Protein AF-A0A9N9V4P9-F1 (afdb_monomer_lite)

Radius of gyration: 35.58 Å; chains: 1; bounding box: 54×53×117 Å

InterPro domains:
  IPR046580 Protein of unknown function DUF6640 [PF20345] (60-201)

Secondary structure (DSSP, 8-state):
---------------------SS--S---------------HHHHHHHHHS----HHHHHHHHHHHHHHHHHHHHHSSTTTTT-TTS-HHHHHHHHHHHHHHHHHHHHHHHHHHH--SS-TT-SS--HHHHHHHHHHHHHHHHHHHHHHHHHHHHTTSTT--SS-GGGTTTTT--HHHHHHHHHHHHHHHHHHHHHHHHHHHHHHHHTT-

Foldseek 3Di:
DDDDDDDDDDDDDDDDDDDDDDDPPDDDDDPPPPPPPPPCALLNVLVVLLQDLDDPLLVLLLVLLVCLQVVLCVVAVDCQHCVPPPDDPVSNVVSVVLNVLSNVLSVQLNCLSRVQRLDDPPDDDRDPVSLVSNLVSLVSSLVSSLVSLVCVLCQCVDPPSFPDDVVRVTPNVPHPVNVVSVVSNCSSVVSSVVVVVSSVVSVVSVVVSD

Sequence (210 aa):
MLKFHGRKSYNIVARSFNNQHSIQSFVLHLKPAFAPRHLCTPDTLFRNMSAQTVTAGRILISLAALTEIIGPYAADWNESHVFNPRWPPHAHFHNGQTLSMGLFTGLLTLFYLWKSSPQPPGKLGISKLDVDNYLKDIHFASVMCSIYYTTGMTGEMYPNAWAIDPEFGGKEAGRPQVYCFYALFAIIWGAYRLEQKRVFGLLELKGKAI

pLDDT: mean 78.71, std 21.08, range [33.81, 98.5]

Structure (mmCIF, N/CA/C/O backbone):
data_AF-A0A9N9V4P9-F1
#
_entry.id   AF-A0A9N9V4P9-F1
#
loop_
_atom_site.group_PDB
_atom_site.id
_atom_site.type_symbol
_atom_site.label_atom_id
_atom_site.label_alt_id
_atom_site.label_comp_id
_atom_site.label_asym_id
_atom_site.label_entity_id
_atom_site.label_seq_id
_atom_site.pdbx_PDB_ins_code
_atom_site.Cartn_x
_atom_site.Cartn_y
_atom_site.Cartn_z
_atom_site.occupancy
_atom_site.B_iso_or_equiv
_atom_site.auth_seq_id
_atom_site.auth_comp_id
_atom_site.auth_asym_id
_atom_site.auth_atom_id
_atom_site.pdbx_PDB_model_num
ATOM 1 N N . MET A 1 1 ? 27.279 -23.295 90.075 1.00 39.53 1 MET A N 1
ATOM 2 C CA . MET A 1 1 ? 27.828 -24.635 90.385 1.00 39.53 1 MET A CA 1
ATOM 3 C C . MET A 1 1 ? 26.729 -25.655 90.099 1.00 39.53 1 MET A C 1
ATOM 5 O O . MET A 1 1 ? 25.677 -25.569 90.718 1.00 39.53 1 MET A O 1
ATOM 9 N N . LEU A 1 2 ? 26.910 -26.507 89.086 1.00 39.56 2 LEU A N 1
ATOM 10 C CA . LEU A 1 2 ? 25.920 -27.498 88.635 1.00 39.56 2 LEU A CA 1
ATOM 11 C C . LEU A 1 2 ? 25.593 -28.517 89.737 1.00 39.56 2 LEU A C 1
ATOM 13 O O . LEU A 1 2 ? 26.507 -29.088 90.327 1.00 39.56 2 LEU A O 1
ATOM 17 N N . LYS A 1 3 ? 24.305 -28.823 89.934 1.00 35.69 3 LYS A N 1
ATOM 18 C CA . LYS A 1 3 ? 23.854 -30.080 90.547 1.00 35.69 3 LYS A CA 1
ATOM 19 C C . LYS A 1 3 ? 22.632 -30.615 89.801 1.00 35.69 3 LYS A C 1
ATOM 21 O O . LYS A 1 3 ? 21.556 -30.035 89.857 1.00 35.69 3 LYS A O 1
ATOM 26 N N . PHE A 1 4 ? 22.831 -31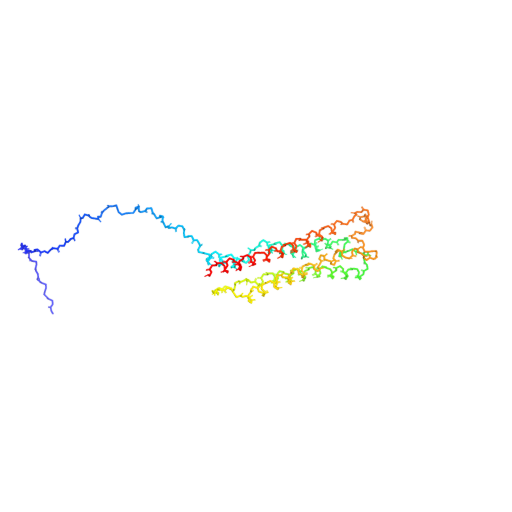.743 89.122 1.00 42.09 4 PHE A N 1
ATOM 27 C CA . PHE A 1 4 ? 21.783 -32.647 88.652 1.00 42.09 4 PHE A CA 1
ATOM 28 C C . PHE A 1 4 ? 21.309 -33.521 89.816 1.00 42.09 4 PHE A C 1
ATOM 30 O O . PHE A 1 4 ? 22.139 -34.148 90.463 1.00 42.09 4 PHE A O 1
ATOM 37 N N . HIS A 1 5 ? 19.999 -33.588 90.037 1.00 39.22 5 HIS A N 1
ATOM 38 C CA . HIS A 1 5 ? 19.219 -34.641 90.710 1.00 39.22 5 HIS A CA 1
ATOM 39 C C . HIS A 1 5 ? 17.846 -34.572 90.012 1.00 39.22 5 HIS A C 1
ATOM 41 O O . HIS A 1 5 ? 17.403 -33.480 89.684 1.00 39.22 5 HIS A O 1
ATOM 47 N N . GLY A 1 6 ? 17.083 -35.604 89.689 1.00 37.78 6 GLY A N 1
ATOM 48 C CA . GLY A 1 6 ? 17.049 -37.022 89.999 1.00 37.78 6 GLY A CA 1
ATOM 49 C C . GLY A 1 6 ? 15.615 -37.434 89.631 1.00 37.78 6 GLY A C 1
ATOM 50 O O . GLY A 1 6 ? 14.671 -36.703 89.926 1.00 37.78 6 GLY A O 1
ATOM 51 N N . ARG A 1 7 ? 15.436 -38.543 88.907 1.00 40.66 7 ARG A N 1
ATOM 52 C CA . ARG A 1 7 ? 14.102 -39.051 88.543 1.00 40.66 7 ARG A CA 1
ATOM 53 C C . ARG A 1 7 ? 13.337 -39.469 89.801 1.00 40.66 7 ARG A C 1
ATOM 55 O O . ARG A 1 7 ? 13.931 -40.131 90.649 1.00 40.66 7 ARG A O 1
ATOM 62 N N . LYS A 1 8 ? 12.020 -39.239 89.831 1.00 38.19 8 LYS A N 1
ATOM 63 C CA . LYS A 1 8 ? 11.023 -40.241 90.251 1.00 38.19 8 LYS A CA 1
ATOM 64 C C . LYS A 1 8 ? 9.601 -39.805 89.887 1.00 38.19 8 LYS A C 1
ATOM 66 O O . LYS A 1 8 ? 9.256 -38.632 89.933 1.00 38.19 8 LYS A O 1
ATOM 71 N N . SER A 1 9 ? 8.845 -40.806 89.460 1.00 37.28 9 SER A N 1
ATOM 72 C CA . SER A 1 9 ? 7.506 -40.776 88.884 1.00 37.28 9 SER A CA 1
ATOM 73 C C . SER A 1 9 ? 6.429 -40.332 89.876 1.00 37.28 9 SER A C 1
ATOM 75 O O . SER A 1 9 ? 6.477 -40.709 91.045 1.00 37.28 9 SER A O 1
ATOM 77 N N . TYR A 1 10 ? 5.414 -39.626 89.373 1.00 34.75 10 TYR A N 1
ATOM 78 C CA . TYR A 1 10 ? 4.178 -39.312 90.090 1.00 34.75 10 TYR A CA 1
ATOM 79 C C . TYR A 1 10 ? 2.984 -39.946 89.368 1.00 34.75 10 TYR A C 1
ATOM 81 O O . TYR A 1 10 ? 2.768 -39.692 88.185 1.00 34.75 10 TYR A O 1
ATOM 89 N N . ASN A 1 11 ? 2.203 -40.748 90.096 1.00 39.97 11 ASN A N 1
ATOM 90 C CA . ASN A 1 11 ? 0.794 -40.995 89.791 1.00 39.97 11 ASN A CA 1
ATOM 91 C C . ASN A 1 11 ? -0.005 -39.807 90.326 1.00 39.97 11 ASN A C 1
ATOM 93 O O . ASN A 1 11 ? 0.058 -39.554 91.527 1.00 39.97 11 ASN A O 1
ATOM 97 N N . ILE A 1 12 ? -0.783 -39.128 89.480 1.00 37.62 12 ILE A N 1
ATOM 98 C CA . ILE A 1 12 ? -1.883 -38.262 89.923 1.00 37.62 12 ILE A CA 1
ATOM 99 C C . ILE A 1 12 ? -3.063 -38.445 88.968 1.00 37.62 12 ILE A C 1
ATOM 101 O O . ILE A 1 12 ? -2.959 -38.242 87.760 1.00 37.62 12 ILE A O 1
ATOM 105 N N . VAL A 1 13 ? -4.189 -38.839 89.556 1.00 39.28 13 VAL A N 1
ATOM 106 C CA . VAL A 1 13 ? -5.523 -38.859 88.963 1.00 39.28 13 VAL A CA 1
ATOM 107 C C . VAL A 1 13 ? -6.124 -37.450 88.994 1.00 39.28 13 VAL A C 1
ATOM 109 O O . VAL A 1 13 ? -5.976 -36.726 89.973 1.00 39.28 13 VAL A O 1
ATOM 112 N N . ALA A 1 14 ? -6.887 -37.162 87.936 1.00 38.66 14 ALA A N 1
ATOM 113 C CA . ALA A 1 14 ? -7.916 -36.133 87.777 1.00 38.66 14 ALA A CA 1
ATOM 114 C C . ALA A 1 14 ? -7.481 -34.662 87.661 1.00 38.66 14 ALA A C 1
ATOM 116 O O . ALA A 1 14 ? -7.145 -34.002 88.639 1.00 38.66 14 ALA A O 1
ATOM 117 N N . ARG A 1 15 ? -7.771 -34.079 86.489 1.00 33.81 15 ARG A N 1
ATOM 118 C CA . ARG A 1 15 ? -8.834 -33.066 86.392 1.00 33.81 15 ARG A CA 1
ATOM 119 C C . ARG A 1 15 ? -9.273 -32.812 84.951 1.00 33.81 15 ARG A C 1
ATOM 121 O O . ARG A 1 15 ? -8.467 -32.684 84.040 1.00 33.81 15 ARG A O 1
ATOM 128 N N . SER A 1 16 ? -10.593 -32.729 84.827 1.00 41.38 16 SER A N 1
ATOM 129 C CA . SER A 1 16 ? -11.390 -32.186 83.731 1.00 41.38 16 SER A CA 1
ATOM 130 C C . SER A 1 16 ? -10.756 -30.973 83.051 1.00 41.38 16 SER A C 1
ATOM 132 O O . SER A 1 16 ? -10.542 -29.966 83.720 1.00 41.38 16 SER A O 1
ATOM 134 N N . PHE A 1 17 ? -10.636 -31.025 81.723 1.00 36.44 17 PHE A N 1
ATOM 135 C CA . PHE A 1 17 ? -10.909 -29.877 80.865 1.00 36.44 17 PHE A CA 1
ATOM 136 C C . PHE A 1 17 ? -11.621 -30.332 79.591 1.00 36.44 17 PHE A C 1
ATOM 138 O O . PHE A 1 17 ? -11.122 -31.127 78.801 1.00 36.44 17 PHE A O 1
ATOM 145 N N . ASN A 1 18 ? -12.829 -29.798 79.467 1.00 40.75 18 ASN A N 1
ATOM 146 C CA . ASN A 1 18 ? -13.636 -29.649 78.276 1.00 40.75 18 ASN A CA 1
ATOM 147 C C . ASN A 1 18 ? -12.763 -29.278 77.065 1.00 40.75 18 ASN A C 1
ATOM 149 O O . ASN A 1 18 ? -12.172 -28.200 77.053 1.00 40.75 18 ASN A O 1
ATOM 153 N N . ASN A 1 19 ? -12.698 -30.140 76.052 1.00 36.59 19 ASN A N 1
ATOM 154 C CA . ASN A 1 19 ? -12.412 -29.666 74.711 1.00 36.59 19 ASN A CA 1
ATOM 155 C C . ASN A 1 19 ? -13.126 -30.532 73.678 1.00 36.59 19 ASN A C 1
ATOM 157 O O . ASN A 1 19 ? -12.940 -31.745 73.591 1.00 36.59 19 ASN A O 1
ATOM 161 N N . GLN A 1 20 ? -13.979 -29.846 72.929 1.00 42.69 20 GLN A N 1
ATOM 162 C CA . GLN A 1 20 ? -14.545 -30.277 71.669 1.00 42.69 20 GLN A CA 1
ATOM 163 C C . GLN A 1 20 ? -13.412 -30.752 70.760 1.00 42.69 20 GLN A C 1
ATOM 165 O O . GLN A 1 20 ? -12.388 -30.092 70.726 1.00 42.69 20 GLN A O 1
ATOM 170 N N . HIS A 1 21 ? -13.601 -31.878 70.069 1.00 37.69 21 HIS A N 1
ATOM 171 C CA . HIS A 1 21 ? -13.046 -32.253 68.759 1.00 37.69 21 HIS A CA 1
ATOM 172 C C . HIS A 1 21 ? -13.043 -33.785 68.665 1.00 37.69 21 HIS A C 1
ATOM 174 O O . HIS A 1 21 ? -12.233 -34.419 69.325 1.00 37.69 21 HIS A O 1
ATOM 180 N N . SER A 1 22 ? -13.923 -34.362 67.834 1.00 46.94 22 SER A N 1
ATOM 181 C CA . SER A 1 22 ? -13.572 -35.425 66.864 1.00 46.94 22 SER A CA 1
ATOM 182 C C . SER A 1 22 ? -14.796 -36.164 66.296 1.00 46.94 22 SER A C 1
ATOM 184 O O . SER A 1 22 ? -14.900 -37.369 66.469 1.00 46.94 22 SER A O 1
ATOM 186 N N . ILE A 1 23 ? -15.697 -35.500 65.562 1.00 40.50 23 ILE A N 1
ATOM 187 C CA . ILE A 1 23 ? -16.437 -36.169 64.462 1.00 40.50 23 ILE A CA 1
ATOM 188 C C . ILE A 1 23 ? -16.709 -35.155 63.330 1.00 40.50 23 ILE A C 1
ATOM 190 O O . ILE A 1 23 ? -17.848 -34.939 62.940 1.00 40.50 23 ILE A O 1
ATOM 194 N N . GLN A 1 24 ? -15.674 -34.474 62.822 1.00 36.97 24 GLN A N 1
ATOM 195 C CA . GLN A 1 24 ? -15.760 -33.696 61.567 1.00 36.97 24 GLN A CA 1
ATOM 196 C C . GLN A 1 24 ? -14.439 -33.721 60.778 1.00 36.97 24 GLN A C 1
ATOM 198 O O . GLN A 1 24 ? -13.971 -32.701 60.283 1.00 36.97 24 GLN A O 1
ATOM 203 N N . SER A 1 25 ? -13.829 -34.902 60.650 1.00 49.16 25 SER A N 1
ATOM 204 C CA . SER A 1 25 ? -12.570 -35.055 59.909 1.00 49.16 25 SER A CA 1
ATOM 205 C C . SER A 1 25 ? -12.556 -36.316 59.046 1.00 49.16 25 SER A C 1
ATOM 207 O O . SER A 1 25 ? -11.709 -37.175 59.245 1.00 49.16 25 SER A O 1
ATOM 209 N N . PHE A 1 26 ? -13.485 -36.437 58.093 1.00 44.22 26 PHE A N 1
ATOM 210 C CA . PHE A 1 26 ? -13.235 -37.085 56.797 1.00 44.22 26 PHE A CA 1
ATOM 211 C C . PHE A 1 26 ? -14.405 -36.797 55.843 1.00 44.22 26 PHE A C 1
ATOM 213 O O . PHE A 1 26 ? -15.557 -36.858 56.254 1.00 44.22 26 PHE A O 1
ATOM 220 N N . VAL A 1 27 ? -14.105 -36.501 54.575 1.00 41.94 27 VAL A N 1
ATOM 221 C CA . VAL A 1 27 ? -15.013 -36.018 53.506 1.00 41.94 27 VAL A CA 1
ATOM 222 C C . VAL A 1 27 ? -15.304 -34.502 53.517 1.00 41.94 27 VAL A C 1
ATOM 224 O O . VAL A 1 27 ? -16.433 -34.031 53.411 1.00 41.94 27 VAL A O 1
ATOM 227 N N . LEU A 1 28 ? -14.232 -33.709 53.546 1.00 41.06 28 LEU A N 1
ATOM 228 C CA . LEU A 1 28 ? -14.164 -32.445 52.807 1.00 41.06 28 LEU A CA 1
ATOM 229 C C . LEU A 1 28 ? -13.464 -32.728 51.469 1.00 41.06 28 LEU A C 1
ATOM 231 O O . LEU A 1 28 ? -12.409 -33.354 51.488 1.00 41.06 28 LEU A O 1
ATOM 235 N N . HIS A 1 29 ? -14.018 -32.185 50.377 1.00 50.25 29 HIS A N 1
ATOM 236 C CA . HIS A 1 29 ? -13.415 -31.941 49.046 1.00 50.25 29 HIS A CA 1
ATOM 237 C C . HIS A 1 29 ? -14.039 -32.609 47.815 1.00 50.25 29 HIS A C 1
ATOM 239 O O . HIS A 1 29 ? -13.319 -32.996 46.910 1.00 50.25 29 HIS A O 1
ATOM 245 N N . LEU A 1 30 ? -15.366 -32.586 47.680 1.00 45.88 30 LEU A N 1
ATOM 246 C CA . LEU A 1 30 ? -15.989 -32.392 46.361 1.00 45.88 30 LEU A CA 1
ATOM 247 C C . LEU A 1 30 ? -17.249 -31.532 46.517 1.00 45.88 30 LEU A C 1
ATOM 249 O O . LEU A 1 30 ? -18.373 -31.988 46.339 1.00 45.88 30 LEU A O 1
ATOM 253 N N . LYS A 1 31 ? -17.067 -30.246 46.844 1.00 40.84 31 LYS A N 1
ATOM 254 C CA . LYS A 1 31 ? -18.024 -29.264 46.325 1.00 40.84 31 LYS A CA 1
ATOM 255 C C . LYS A 1 31 ? -17.766 -29.236 44.820 1.00 40.84 31 LYS A C 1
ATOM 257 O O . LYS A 1 31 ? -16.612 -29.003 44.454 1.00 40.84 31 LYS A O 1
ATOM 262 N N . PRO A 1 32 ? -18.753 -29.459 43.938 1.00 41.97 32 PRO A N 1
ATOM 263 C CA . PRO A 1 32 ? -18.565 -29.039 42.567 1.00 41.97 32 PRO A CA 1
ATOM 264 C C . PRO A 1 32 ? -18.328 -27.532 42.644 1.00 41.97 32 PRO A C 1
ATOM 266 O O . PRO A 1 32 ? -19.216 -26.766 43.020 1.00 41.97 32 PRO A O 1
ATOM 269 N N . ALA A 1 33 ? -17.100 -27.110 42.358 1.00 48.72 33 ALA A N 1
ATOM 270 C CA . ALA A 1 33 ? -16.787 -25.726 42.073 1.00 48.72 33 ALA A CA 1
ATOM 271 C C . ALA A 1 33 ? -17.440 -25.384 40.727 1.00 48.72 33 ALA A C 1
ATOM 273 O O . ALA A 1 33 ? -16.773 -25.118 39.735 1.00 48.72 33 ALA A O 1
ATOM 274 N N . PHE A 1 34 ? -18.773 -25.364 40.696 1.00 48.75 34 PHE A N 1
ATOM 275 C CA . PHE A 1 34 ? -19.495 -24.438 39.848 1.00 48.75 34 PHE A CA 1
ATOM 276 C C . PHE A 1 34 ? -19.283 -23.059 40.472 1.00 48.75 34 PHE A C 1
ATOM 278 O O . PHE A 1 34 ? -20.173 -22.462 41.071 1.00 48.75 34 PHE A O 1
ATOM 285 N N . ALA A 1 35 ? -18.049 -22.559 40.347 1.00 43.81 35 ALA A N 1
ATOM 286 C CA . ALA A 1 35 ? -17.868 -21.130 40.235 1.00 43.81 35 ALA A CA 1
ATOM 287 C C . ALA A 1 35 ? -18.813 -20.708 39.102 1.00 43.81 35 ALA A C 1
ATOM 289 O O . ALA A 1 35 ? -18.766 -21.333 38.031 1.00 43.81 35 ALA A O 1
ATOM 290 N N . PRO A 1 36 ? -19.720 -19.740 39.315 1.00 46.19 36 PRO A N 1
ATOM 291 C CA . PRO A 1 36 ? -20.480 -19.202 38.207 1.00 46.19 36 PRO A CA 1
ATOM 292 C C . PRO A 1 36 ? -19.440 -18.798 37.172 1.00 46.19 36 PRO A C 1
ATOM 294 O O . PRO A 1 36 ? -18.520 -18.040 37.476 1.00 46.19 36 PRO A O 1
ATOM 297 N N . ARG A 1 37 ? -19.524 -19.401 35.985 1.00 47.59 37 ARG A N 1
ATOM 298 C CA . ARG A 1 37 ? -18.758 -18.989 34.815 1.00 47.59 37 ARG A CA 1
ATOM 299 C C . ARG A 1 37 ? -19.070 -17.506 34.691 1.00 47.59 37 ARG A C 1
ATOM 301 O O . ARG A 1 37 ? -20.190 -17.190 34.301 1.00 47.59 37 ARG A O 1
ATOM 308 N N . HIS A 1 38 ? -18.175 -16.652 35.199 1.00 54.22 38 HIS A N 1
ATOM 309 C CA . HIS A 1 38 ? -18.430 -15.231 35.389 1.00 54.22 38 HIS A CA 1
ATOM 310 C C . HIS A 1 38 ? -19.015 -14.731 34.079 1.00 54.22 38 HIS A C 1
ATOM 312 O O . HIS A 1 38 ? -18.331 -14.744 33.055 1.00 54.22 38 HIS A O 1
ATOM 318 N N . LEU A 1 39 ? -20.308 -14.400 34.097 1.00 54.09 39 LEU A N 1
ATOM 319 C CA . LEU A 1 39 ? -20.936 -13.675 33.013 1.00 54.09 39 LEU A CA 1
ATOM 320 C C . LEU A 1 39 ? -20.081 -12.427 32.883 1.00 54.09 39 LEU A C 1
ATOM 322 O O . LEU A 1 39 ? -20.032 -11.609 33.800 1.00 54.09 39 LEU A O 1
ATOM 326 N N . CYS A 1 40 ? -19.283 -12.389 31.820 1.00 58.00 40 CYS A N 1
ATOM 327 C CA . CYS A 1 40 ? -18.382 -11.295 31.540 1.00 58.00 40 CYS A CA 1
ATOM 328 C C . CYS A 1 40 ? -19.263 -10.048 31.547 1.00 58.00 40 CYS A C 1
ATOM 330 O O . CYS A 1 40 ? -20.177 -9.943 30.726 1.00 58.00 40 CYS A O 1
ATOM 332 N N . THR A 1 41 ? -19.090 -9.180 32.545 1.00 68.25 41 THR A N 1
ATOM 333 C CA . THR A 1 41 ? -19.925 -7.985 32.643 1.00 68.25 41 THR A CA 1
ATOM 334 C C . THR A 1 41 ? -19.755 -7.187 31.348 1.00 68.25 41 THR A C 1
ATOM 336 O O . THR A 1 41 ? -18.675 -7.250 30.745 1.00 68.25 41 THR A O 1
ATOM 339 N N . PRO A 1 42 ? -20.780 -6.449 30.889 1.00 66.75 42 PRO A N 1
ATOM 340 C CA . PRO A 1 42 ? -20.673 -5.619 29.688 1.00 66.75 42 PRO A CA 1
ATOM 341 C C . PRO A 1 42 ? -19.400 -4.755 29.669 1.00 66.75 42 PRO A C 1
ATOM 343 O O . PRO A 1 42 ? -18.741 -4.656 28.636 1.00 66.75 42 PRO A O 1
ATOM 346 N N . ASP A 1 43 ? -18.976 -4.254 30.834 1.00 67.56 43 ASP A N 1
ATOM 347 C CA . ASP A 1 43 ? -17.728 -3.504 31.017 1.00 67.56 43 ASP A CA 1
ATOM 348 C C . ASP A 1 43 ? -16.463 -4.320 30.728 1.00 67.56 43 ASP A C 1
ATOM 350 O O . ASP A 1 43 ? -15.520 -3.824 30.110 1.00 67.56 43 ASP A O 1
ATOM 354 N N . THR A 1 44 ? -16.428 -5.585 31.153 1.00 68.12 44 THR A N 1
ATOM 355 C CA . THR A 1 44 ? -15.281 -6.480 30.942 1.00 68.12 44 THR A CA 1
ATOM 356 C C . THR A 1 44 ? -15.186 -6.907 29.475 1.00 68.12 44 THR A C 1
ATOM 358 O O . THR A 1 44 ? -14.092 -6.930 28.908 1.00 68.12 44 THR A O 1
ATOM 361 N N . LEU A 1 45 ? -16.326 -7.171 28.823 1.00 66.94 45 LEU A N 1
ATOM 362 C CA . LEU A 1 45 ? -16.386 -7.432 27.380 1.00 66.94 45 LEU A CA 1
ATOM 363 C C . LEU A 1 45 ? -15.937 -6.213 26.574 1.00 66.94 45 LEU A C 1
ATOM 365 O O . LEU A 1 45 ? -15.048 -6.334 25.730 1.00 66.94 45 LEU A O 1
ATOM 369 N N . PHE A 1 46 ? -16.489 -5.035 26.877 1.00 68.12 46 PHE A N 1
ATOM 370 C CA . PHE A 1 46 ? -16.095 -3.784 26.236 1.00 68.12 46 PHE A CA 1
ATOM 371 C C . PHE A 1 46 ? -14.595 -3.532 26.409 1.00 68.12 46 PHE A C 1
ATOM 373 O O . PHE A 1 46 ? -13.907 -3.231 25.432 1.00 68.12 46 PHE A O 1
ATOM 380 N N . ARG A 1 47 ? -14.056 -3.718 27.620 1.00 68.81 47 ARG A N 1
ATOM 381 C CA . ARG A 1 47 ? -12.626 -3.556 27.910 1.00 68.81 47 ARG A CA 1
ATOM 382 C C . ARG A 1 47 ? -11.758 -4.489 27.071 1.00 68.81 47 ARG A C 1
ATOM 384 O O . ARG A 1 47 ? -10.802 -4.016 26.466 1.00 68.81 47 ARG A O 1
ATOM 391 N N . ASN A 1 48 ? -12.088 -5.776 27.001 1.00 65.81 48 ASN A N 1
ATOM 392 C CA . ASN A 1 48 ? -11.289 -6.755 26.263 1.00 65.81 48 ASN A CA 1
ATOM 393 C C . ASN A 1 48 ? -11.335 -6.511 24.747 1.00 65.81 48 ASN A C 1
ATOM 395 O O . ASN A 1 48 ? -10.300 -6.531 24.086 1.00 65.81 48 ASN A O 1
ATOM 399 N N . MET A 1 49 ? -12.514 -6.214 24.196 1.00 64.25 49 MET A N 1
ATOM 400 C CA . MET A 1 49 ? -12.678 -5.977 22.756 1.00 64.25 49 MET A CA 1
ATOM 401 C C . MET A 1 49 ? -12.055 -4.657 22.290 1.00 64.25 49 MET A C 1
ATOM 403 O O . MET A 1 49 ? -11.628 -4.527 21.143 1.00 64.25 49 MET A O 1
ATOM 407 N N . SER A 1 50 ? -12.012 -3.657 23.166 1.00 65.25 50 SER A N 1
ATOM 408 C CA . SER A 1 50 ? -11.424 -2.360 22.844 1.00 65.25 50 SER A CA 1
ATOM 409 C C . SER A 1 50 ? -9.921 -2.279 23.135 1.00 65.25 50 SER A C 1
ATOM 411 O O . SER A 1 50 ? -9.231 -1.480 22.508 1.00 65.25 50 SER A O 1
ATOM 413 N N . ALA A 1 51 ? -9.398 -3.159 23.995 1.00 64.38 51 ALA A N 1
ATOM 414 C CA . ALA A 1 51 ? -7.966 -3.412 24.148 1.00 64.38 51 ALA A CA 1
ATOM 415 C C . ALA A 1 51 ? -7.377 -4.254 23.002 1.00 64.38 51 ALA A C 1
ATOM 417 O O . ALA A 1 51 ? -6.157 -4.358 22.879 1.00 64.38 51 ALA A O 1
ATOM 418 N N . GLN A 1 52 ? -8.218 -4.873 22.164 1.00 71.50 52 GLN A N 1
ATOM 419 C CA . GLN A 1 52 ? -7.753 -5.710 21.067 1.00 71.50 52 GLN A CA 1
ATOM 420 C C . GLN A 1 52 ? -7.052 -4.861 19.999 1.00 71.50 52 GLN A C 1
ATOM 422 O O . GLN A 1 52 ? -7.678 -4.119 19.241 1.00 71.50 52 GLN A O 1
ATOM 427 N N . THR A 1 53 ? -5.728 -4.993 19.938 1.00 76.12 53 THR A N 1
ATOM 428 C CA . THR A 1 53 ? -4.872 -4.308 18.962 1.00 76.12 53 THR A CA 1
ATOM 429 C C . THR A 1 53 ? -4.789 -5.049 17.633 1.00 76.12 53 THR A C 1
ATOM 431 O O . THR A 1 53 ? -4.497 -4.418 16.622 1.00 76.12 53 THR A O 1
ATOM 434 N N . VAL A 1 54 ? -5.061 -6.356 17.620 1.00 87.88 54 VAL A N 1
ATOM 435 C CA . VAL A 1 54 ? -5.050 -7.211 16.426 1.00 87.88 54 VAL A CA 1
ATOM 436 C C . VAL A 1 54 ? -6.483 -7.479 15.988 1.00 87.88 54 VAL A C 1
ATOM 438 O O . VAL A 1 54 ? -7.208 -8.245 16.622 1.00 87.88 54 VAL A O 1
ATOM 441 N N . THR A 1 55 ? -6.892 -6.840 14.902 1.00 91.62 55 THR A N 1
ATOM 442 C CA . THR A 1 55 ? -8.256 -6.885 14.372 1.00 91.62 55 THR A CA 1
ATOM 443 C C . THR A 1 55 ? -8.228 -7.260 12.894 1.00 91.62 55 THR A C 1
ATOM 445 O O . THR A 1 55 ? -7.211 -7.084 12.221 1.00 91.62 55 THR A O 1
ATOM 448 N N . ALA A 1 56 ? -9.344 -7.767 12.365 1.00 93.88 56 ALA A N 1
ATOM 449 C CA . ALA A 1 56 ? -9.420 -8.169 10.961 1.00 93.88 56 ALA A CA 1
ATOM 450 C C . ALA A 1 56 ? -9.088 -7.010 10.005 1.00 93.88 56 ALA A C 1
ATOM 452 O O . ALA A 1 56 ? -8.328 -7.205 9.061 1.00 93.88 56 ALA A O 1
ATOM 453 N N . GLY A 1 57 ? -9.579 -5.793 10.273 1.00 94.56 57 GLY A N 1
ATOM 454 C CA . GLY A 1 57 ? -9.283 -4.639 9.425 1.00 94.56 57 GLY A CA 1
ATOM 455 C C . GLY A 1 57 ? -7.799 -4.265 9.448 1.00 94.56 57 GLY A C 1
ATOM 456 O O . GLY A 1 57 ? -7.208 -4.009 8.403 1.00 94.56 57 GLY A O 1
ATOM 457 N N . ARG A 1 58 ? -7.147 -4.338 10.612 1.00 94.31 58 ARG A N 1
ATOM 458 C CA . ARG A 1 58 ? -5.694 -4.122 10.716 1.00 94.31 58 ARG A CA 1
ATOM 459 C C . ARG A 1 58 ? -4.882 -5.166 9.981 1.00 94.31 58 ARG A C 1
ATOM 461 O O . ARG A 1 58 ? -3.907 -4.815 9.327 1.00 94.31 58 ARG A O 1
ATOM 468 N N . ILE A 1 59 ? -5.272 -6.433 10.076 1.00 96.56 59 ILE A N 1
ATOM 469 C CA . ILE A 1 59 ? -4.589 -7.511 9.359 1.00 96.56 59 ILE A CA 1
ATOM 470 C C . ILE A 1 59 ? -4.696 -7.269 7.853 1.00 96.56 59 ILE A C 1
ATOM 472 O O . ILE A 1 59 ? -3.680 -7.280 7.170 1.00 96.56 59 ILE A O 1
ATOM 476 N N . LEU A 1 60 ? -5.894 -6.969 7.348 1.00 98.06 60 LEU A N 1
ATOM 477 C CA . LEU A 1 60 ? -6.114 -6.720 5.923 1.00 98.06 60 LEU A CA 1
ATOM 478 C C . LEU A 1 60 ? -5.307 -5.520 5.402 1.00 98.06 60 LEU A C 1
ATOM 480 O O . LEU A 1 60 ? -4.636 -5.647 4.382 1.00 98.06 60 LEU A O 1
ATOM 484 N N . ILE A 1 61 ? -5.303 -4.389 6.119 1.00 97.88 61 ILE A N 1
ATOM 485 C CA . ILE A 1 61 ? -4.494 -3.219 5.729 1.00 97.88 61 ILE A CA 1
ATOM 486 C C . ILE A 1 61 ? -2.994 -3.533 5.838 1.00 97.88 61 ILE A C 1
ATOM 488 O O . ILE A 1 61 ? -2.221 -3.106 4.989 1.00 97.88 61 ILE A O 1
ATOM 492 N N . SER A 1 62 ? -2.568 -4.321 6.832 1.00 98.00 62 SER A N 1
ATOM 493 C CA . SER A 1 62 ? -1.160 -4.731 6.955 1.00 98.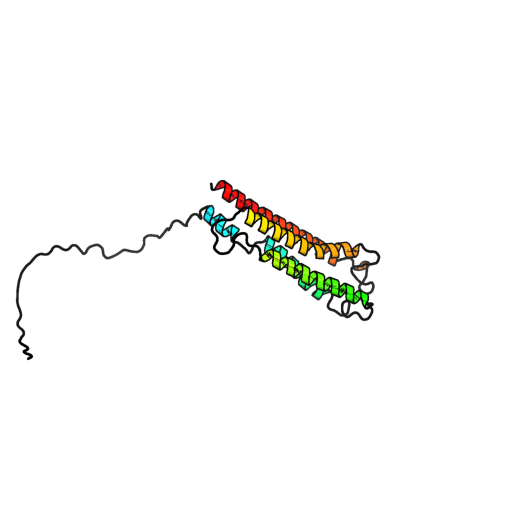00 62 SER A CA 1
ATOM 494 C C . SER A 1 62 ? -0.720 -5.614 5.792 1.00 98.00 62 SER A C 1
ATOM 496 O O . SER A 1 62 ? 0.377 -5.436 5.279 1.00 98.00 62 SER A O 1
ATOM 498 N N . LEU A 1 63 ? -1.567 -6.550 5.359 1.00 98.38 63 LEU A N 1
ATOM 499 C CA . LEU A 1 63 ? -1.284 -7.402 4.205 1.00 98.38 63 LEU A CA 1
ATOM 500 C C . LEU A 1 63 ? -1.205 -6.584 2.912 1.00 98.38 63 LEU A C 1
ATOM 502 O O . LEU A 1 63 ? -0.314 -6.832 2.101 1.00 98.38 63 LEU A O 1
ATOM 506 N N . ALA A 1 64 ? -2.077 -5.584 2.744 1.00 98.31 64 ALA A N 1
ATOM 507 C CA . ALA A 1 64 ? -1.978 -4.641 1.633 1.00 98.31 64 ALA A CA 1
ATOM 508 C C . ALA A 1 64 ? -0.647 -3.869 1.686 1.00 98.31 64 ALA A C 1
ATOM 510 O O . ALA A 1 64 ? 0.137 -3.950 0.750 1.00 98.31 64 ALA A O 1
ATOM 511 N N . ALA A 1 65 ? -0.309 -3.254 2.822 1.00 98.44 65 ALA A N 1
ATOM 512 C CA . ALA A 1 65 ? 0.953 -2.530 2.986 1.00 98.44 65 ALA A CA 1
ATOM 513 C C . ALA A 1 65 ? 2.197 -3.412 2.757 1.00 98.44 65 ALA A C 1
ATOM 515 O O . ALA A 1 65 ? 3.181 -2.969 2.179 1.00 98.44 65 ALA A O 1
ATOM 516 N N . LEU A 1 66 ? 2.173 -4.681 3.174 1.00 98.50 66 LEU A N 1
ATOM 517 C CA . LEU A 1 66 ? 3.265 -5.619 2.893 1.00 98.50 66 LEU A CA 1
ATOM 518 C C . LEU A 1 66 ? 3.349 -5.974 1.406 1.00 98.50 66 LEU A C 1
ATOM 520 O O . LEU A 1 66 ? 4.446 -6.080 0.864 1.00 98.50 66 LEU A O 1
ATOM 524 N N . THR A 1 67 ? 2.203 -6.130 0.744 1.00 97.94 67 THR A N 1
ATOM 525 C CA . THR A 1 67 ? 2.147 -6.348 -0.708 1.00 97.94 67 THR A CA 1
ATOM 526 C C . THR A 1 67 ? 2.719 -5.146 -1.455 1.00 97.94 67 THR A C 1
ATOM 528 O O . THR A 1 67 ? 3.424 -5.321 -2.436 1.00 97.94 67 THR A O 1
ATOM 531 N N . GLU A 1 68 ? 2.469 -3.935 -0.972 1.00 96.69 68 GLU A N 1
ATOM 532 C CA . GLU A 1 68 ? 3.031 -2.689 -1.494 1.00 96.69 68 GLU A CA 1
ATOM 533 C C . GLU A 1 68 ? 4.548 -2.562 -1.267 1.00 96.69 68 GLU A C 1
ATOM 535 O O . GLU A 1 68 ? 5.265 -2.095 -2.144 1.00 96.69 68 GLU A O 1
ATOM 540 N N . ILE A 1 69 ? 5.059 -3.016 -0.119 1.00 98.50 69 ILE A N 1
ATOM 541 C CA . ILE A 1 69 ? 6.501 -3.003 0.179 1.00 98.50 69 ILE A CA 1
ATOM 542 C C . ILE A 1 69 ? 7.249 -4.037 -0.671 1.00 98.50 69 ILE A C 1
ATOM 544 O O . ILE A 1 69 ? 8.349 -3.771 -1.146 1.00 98.50 69 ILE A O 1
ATOM 548 N N . ILE A 1 70 ? 6.684 -5.236 -0.827 1.00 98.31 70 ILE A N 1
ATOM 549 C CA . ILE A 1 70 ? 7.388 -6.394 -1.399 1.00 98.31 70 ILE A CA 1
ATOM 550 C C . ILE A 1 70 ? 7.083 -6.559 -2.888 1.00 98.31 70 ILE A C 1
ATOM 552 O O . ILE A 1 70 ? 7.984 -6.839 -3.675 1.00 98.31 70 ILE A O 1
ATOM 556 N N . GLY A 1 71 ? 5.820 -6.402 -3.277 1.00 95.88 71 GLY A N 1
ATOM 557 C CA . GLY A 1 71 ? 5.323 -6.658 -4.627 1.00 95.88 71 GLY A CA 1
ATOM 558 C C . GLY A 1 71 ? 6.092 -5.921 -5.723 1.00 95.88 71 GLY A C 1
ATOM 559 O O . GLY A 1 71 ? 6.506 -6.582 -6.671 1.00 95.88 71 GLY A O 1
ATOM 560 N N . PRO A 1 72 ? 6.362 -4.609 -5.596 1.00 95.06 72 PRO A N 1
ATOM 561 C CA . PRO A 1 72 ? 7.080 -3.854 -6.622 1.00 95.06 72 PRO A CA 1
ATOM 562 C C . PRO A 1 72 ? 8.518 -4.344 -6.787 1.00 95.06 72 PRO A C 1
ATOM 564 O O . PRO A 1 72 ? 8.979 -4.553 -7.899 1.00 95.06 72 PRO A O 1
ATOM 567 N N . TYR A 1 73 ? 9.217 -4.631 -5.685 1.00 97.38 73 TYR A N 1
ATOM 568 C CA . TYR A 1 73 ? 10.559 -5.210 -5.758 1.00 97.38 73 TYR A CA 1
ATOM 569 C C . TYR A 1 73 ? 10.535 -6.612 -6.372 1.00 97.38 73 TYR A C 1
ATOM 571 O O . TYR A 1 73 ? 11.397 -6.942 -7.177 1.00 97.38 73 TYR A O 1
ATOM 579 N N . ALA A 1 74 ? 9.540 -7.435 -6.041 1.00 96.12 74 ALA A N 1
ATOM 580 C CA . ALA A 1 74 ? 9.398 -8.757 -6.642 1.00 96.12 74 ALA A CA 1
ATOM 581 C C . ALA A 1 74 ? 9.113 -8.690 -8.156 1.00 96.12 74 ALA A C 1
ATOM 583 O O . ALA A 1 74 ? 9.580 -9.551 -8.899 1.00 96.12 74 ALA A O 1
ATOM 584 N N . ALA A 1 75 ? 8.366 -7.679 -8.606 1.00 91.75 75 ALA A N 1
ATOM 585 C CA . ALA A 1 75 ? 7.996 -7.495 -10.006 1.00 91.75 75 ALA A CA 1
ATOM 586 C C . ALA A 1 75 ? 9.102 -6.833 -10.846 1.00 91.75 75 ALA A C 1
ATOM 588 O O . ALA A 1 75 ? 9.312 -7.236 -11.990 1.00 91.75 75 ALA A O 1
ATOM 589 N N . ASP A 1 76 ? 9.848 -5.886 -10.274 1.00 94.75 76 ASP A N 1
ATOM 590 C CA . ASP A 1 76 ? 10.694 -4.976 -11.055 1.00 94.75 76 ASP A CA 1
ATOM 591 C C . ASP A 1 76 ? 12.200 -5.191 -10.808 1.00 94.75 76 ASP A C 1
ATOM 593 O O . ASP A 1 76 ? 13.036 -4.674 -11.554 1.00 94.75 76 ASP A O 1
ATOM 597 N N . TRP A 1 77 ? 12.595 -5.973 -9.796 1.00 96.38 77 TRP A N 1
ATOM 598 C CA . TRP A 1 77 ? 14.008 -6.252 -9.500 1.00 96.38 77 TRP A CA 1
ATOM 599 C C . TRP A 1 77 ? 14.587 -7.368 -10.386 1.00 96.38 77 TRP A C 1
ATOM 601 O O . TRP A 1 77 ? 14.968 -8.440 -9.913 1.00 96.38 77 TRP A O 1
ATOM 611 N N . ASN A 1 78 ? 14.615 -7.148 -11.701 1.00 94.00 78 ASN A N 1
ATOM 612 C CA . ASN A 1 78 ? 15.082 -8.129 -12.685 1.00 94.00 78 ASN A CA 1
ATOM 613 C C . ASN A 1 78 ? 15.530 -7.481 -14.017 1.00 94.00 78 ASN A C 1
ATOM 615 O O . ASN A 1 78 ? 15.452 -6.264 -14.195 1.00 94.00 78 ASN A O 1
ATOM 619 N N . GLU A 1 79 ? 15.989 -8.320 -14.955 1.00 93.38 79 GLU A N 1
ATOM 620 C CA . GLU A 1 79 ? 16.530 -7.953 -16.280 1.00 93.38 79 GLU A CA 1
ATOM 621 C C . GLU A 1 79 ? 15.517 -7.296 -17.229 1.00 93.38 79 GLU A C 1
ATOM 623 O O . GLU A 1 79 ? 15.906 -6.628 -18.184 1.00 93.38 79 GLU A O 1
ATOM 628 N N . SER A 1 80 ? 14.213 -7.467 -16.990 1.00 89.62 80 SER A N 1
ATOM 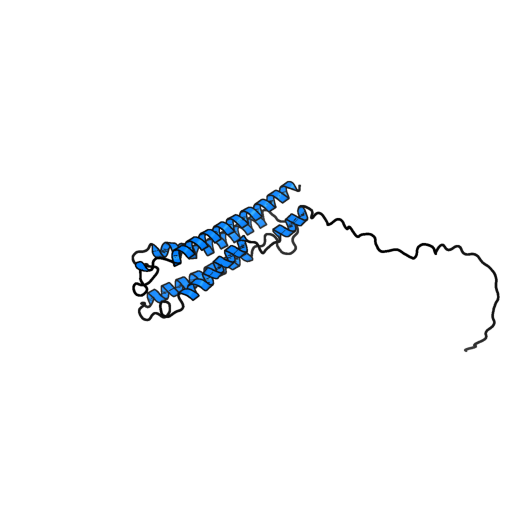629 C CA . SER A 1 80 ? 13.185 -6.785 -17.787 1.00 89.62 80 SER A CA 1
ATOM 630 C C . SER A 1 80 ? 12.916 -5.353 -17.317 1.00 89.62 80 SER A C 1
ATOM 632 O O . SER A 1 80 ? 12.403 -4.557 -18.096 1.00 89.62 80 SER A O 1
ATOM 634 N N . HIS A 1 81 ? 13.315 -5.006 -16.087 1.00 93.00 81 HIS A N 1
ATOM 635 C CA . HIS A 1 81 ? 12.994 -3.736 -15.431 1.00 93.00 81 HIS A CA 1
ATOM 636 C C . HIS A 1 81 ? 14.259 -3.034 -14.906 1.00 93.00 81 HIS A C 1
ATOM 638 O O . HIS A 1 81 ? 14.985 -2.424 -15.687 1.00 93.00 81 HIS A O 1
ATOM 644 N N . VAL A 1 82 ? 14.558 -3.102 -13.600 1.00 95.19 82 VAL A N 1
ATOM 645 C CA . VAL A 1 82 ? 15.658 -2.341 -12.968 1.00 95.19 82 VAL A CA 1
ATOM 646 C C . VAL A 1 82 ? 17.008 -2.553 -13.659 1.00 95.19 82 VAL A C 1
ATOM 648 O O . VAL A 1 82 ? 17.787 -1.602 -13.733 1.00 95.19 82 VAL A O 1
ATOM 651 N N . PHE A 1 83 ? 17.269 -3.747 -14.202 1.00 95.31 83 PHE A N 1
ATOM 652 C CA . PHE A 1 83 ? 18.522 -4.076 -14.893 1.00 95.31 83 PHE A CA 1
ATOM 653 C C . PHE A 1 83 ? 18.425 -4.043 -16.425 1.00 95.31 83 PHE A C 1
ATOM 655 O O . PHE A 1 83 ? 19.391 -4.381 -17.101 1.00 95.31 83 PHE A O 1
ATOM 662 N N . ASN A 1 84 ? 17.298 -3.603 -16.993 1.00 94.62 84 ASN A N 1
ATOM 663 C CA . ASN A 1 84 ? 17.085 -3.615 -18.437 1.00 94.62 84 ASN A CA 1
ATOM 664 C C . ASN A 1 84 ? 18.057 -2.665 -19.164 1.00 94.62 84 ASN A C 1
ATOM 666 O O . ASN A 1 84 ? 17.915 -1.449 -19.046 1.00 94.62 84 ASN A O 1
ATOM 670 N N . PRO A 1 85 ? 18.994 -3.168 -19.990 1.00 94.56 85 PRO A N 1
ATOM 671 C CA . PRO A 1 85 ? 20.002 -2.325 -20.635 1.00 94.56 85 PRO A CA 1
ATOM 672 C C . PRO A 1 85 ? 19.437 -1.421 -21.742 1.00 94.56 85 PRO A C 1
ATOM 674 O O . PRO A 1 85 ? 20.155 -0.572 -22.267 1.00 94.56 85 PRO A O 1
ATOM 677 N N . ARG A 1 86 ? 18.173 -1.614 -22.146 1.00 91.31 86 ARG A N 1
ATOM 678 C CA . ARG A 1 86 ? 17.512 -0.821 -23.196 1.00 91.31 86 ARG A CA 1
ATOM 679 C C . ARG A 1 86 ? 16.761 0.385 -22.645 1.00 91.31 86 ARG A C 1
ATOM 681 O O . ARG A 1 86 ? 16.409 1.277 -23.415 1.00 91.31 86 ARG A O 1
ATOM 688 N N . TRP A 1 87 ? 16.485 0.411 -21.344 1.00 93.81 87 TRP A N 1
ATOM 689 C CA . TRP A 1 87 ? 15.813 1.537 -20.717 1.00 93.81 87 TRP A CA 1
ATOM 690 C C . TRP A 1 87 ? 16.766 2.740 -20.631 1.00 93.81 87 TRP A C 1
ATOM 692 O O . TRP A 1 87 ? 17.932 2.596 -20.263 1.00 93.81 87 TRP A O 1
ATOM 702 N N . PRO A 1 88 ? 16.312 3.960 -20.970 1.00 94.75 88 PRO A N 1
ATOM 703 C CA . PRO A 1 88 ? 17.127 5.145 -20.754 1.00 94.75 88 PRO A CA 1
ATOM 704 C C . PRO A 1 88 ? 17.326 5.376 -19.245 1.00 94.75 88 PRO A C 1
ATOM 706 O O . PRO A 1 88 ? 16.448 5.019 -18.453 1.00 94.75 88 PRO A O 1
ATOM 709 N N . PRO A 1 89 ? 18.401 6.070 -18.817 1.00 96.56 89 PRO A N 1
ATOM 710 C CA . PRO A 1 89 ? 18.661 6.339 -17.398 1.00 96.56 89 PRO A CA 1
ATOM 711 C C . PRO A 1 89 ? 17.462 6.924 -16.630 1.00 96.56 89 PRO A C 1
ATOM 713 O O . PRO A 1 89 ? 17.249 6.616 -15.460 1.00 96.56 89 PRO A O 1
ATOM 716 N N . HIS A 1 90 ? 16.637 7.736 -17.295 1.00 96.50 90 HIS A N 1
ATOM 717 C CA . HIS A 1 90 ? 15.452 8.343 -16.690 1.00 96.50 90 HIS A CA 1
ATOM 718 C C . HIS A 1 90 ? 14.316 7.341 -16.401 1.00 96.50 90 HIS A C 1
ATOM 720 O O . HIS A 1 90 ? 13.584 7.512 -15.429 1.00 96.50 90 HIS A O 1
ATOM 726 N N . ALA A 1 91 ? 14.186 6.270 -17.189 1.00 93.94 91 ALA A N 1
ATOM 727 C CA . ALA A 1 91 ? 13.216 5.209 -16.918 1.00 93.94 91 ALA A CA 1
ATOM 728 C C . ALA A 1 91 ? 13.617 4.402 -15.672 1.00 93.94 91 ALA A C 1
ATOM 730 O O . ALA A 1 91 ? 12.775 4.140 -14.815 1.00 93.94 91 ALA A O 1
ATOM 731 N N . HIS A 1 92 ? 14.914 4.112 -15.498 1.00 95.19 92 HIS A N 1
ATOM 732 C CA . HIS A 1 92 ? 15.419 3.508 -14.259 1.00 95.19 92 HIS A CA 1
ATOM 733 C C . HIS A 1 92 ? 15.158 4.397 -13.039 1.00 95.19 92 HIS A C 1
ATOM 735 O O . HIS A 1 92 ? 14.771 3.890 -11.988 1.00 95.19 92 HIS A O 1
ATOM 741 N N . PHE A 1 93 ? 15.321 5.719 -13.177 1.00 96.88 93 PHE A N 1
ATOM 742 C CA . PHE A 1 93 ? 14.990 6.668 -12.112 1.00 96.88 93 PHE A CA 1
ATOM 743 C C . PHE A 1 93 ? 13.513 6.579 -11.710 1.00 96.88 93 PHE A C 1
ATOM 745 O O . PHE A 1 93 ? 13.216 6.437 -10.526 1.00 96.88 93 PHE A O 1
ATOM 752 N N . HIS A 1 94 ? 12.590 6.611 -12.675 1.00 96.12 94 HIS A N 1
ATOM 753 C CA . HIS A 1 94 ? 11.159 6.515 -12.381 1.00 96.12 94 HIS A CA 1
ATOM 754 C C . HIS A 1 94 ? 10.743 5.147 -11.825 1.00 96.12 94 HIS A C 1
ATOM 756 O O . HIS A 1 94 ? 9.891 5.095 -10.942 1.00 96.12 94 HIS A O 1
ATOM 762 N N . ASN A 1 95 ? 11.372 4.051 -12.253 1.00 95.56 95 ASN A N 1
ATOM 763 C CA . ASN A 1 95 ? 11.165 2.746 -11.624 1.00 95.56 95 ASN A CA 1
ATOM 764 C C . 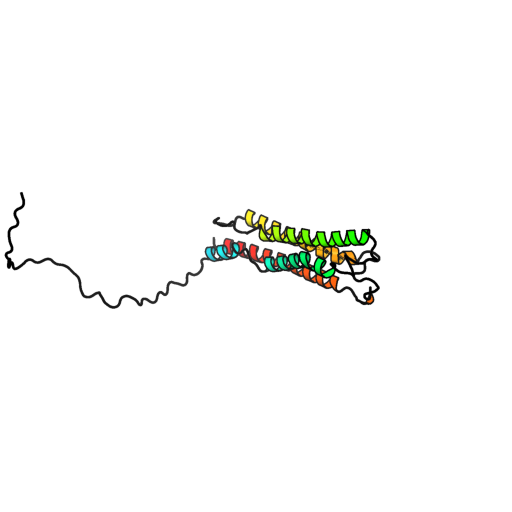ASN A 1 95 ? 11.662 2.749 -10.166 1.00 95.56 95 ASN A C 1
ATOM 766 O O . ASN A 1 95 ? 10.893 2.471 -9.248 1.00 95.56 95 ASN A O 1
ATOM 770 N N . GLY A 1 96 ? 12.900 3.190 -9.919 1.00 97.25 96 GLY A N 1
ATOM 771 C CA . GLY A 1 96 ? 13.433 3.331 -8.561 1.00 97.25 96 GLY A CA 1
ATOM 772 C C . GLY A 1 96 ? 12.576 4.240 -7.669 1.00 97.25 96 GLY A C 1
ATOM 773 O O . GLY A 1 96 ? 12.404 3.964 -6.478 1.00 97.25 96 GLY A O 1
ATOM 774 N N . GLN A 1 97 ? 11.981 5.288 -8.246 1.00 97.25 97 GLN A N 1
ATOM 775 C CA . GLN A 1 97 ? 11.003 6.145 -7.580 1.00 97.25 97 GLN A CA 1
ATOM 776 C C . GLN A 1 97 ? 9.736 5.365 -7.195 1.00 97.25 97 GLN A C 1
ATOM 778 O O . GLN A 1 97 ? 9.289 5.495 -6.058 1.00 97.25 97 GLN A O 1
ATOM 783 N N . THR A 1 98 ? 9.178 4.539 -8.083 1.00 95.31 98 THR A N 1
ATOM 784 C CA . THR A 1 98 ? 8.007 3.688 -7.794 1.00 95.31 98 THR A CA 1
ATOM 785 C C . THR A 1 98 ? 8.305 2.642 -6.720 1.00 95.31 98 THR A C 1
ATOM 787 O O . THR A 1 98 ? 7.512 2.489 -5.790 1.00 95.31 98 THR A O 1
ATOM 790 N N . LEU A 1 99 ? 9.463 1.978 -6.789 1.00 97.75 99 LEU A N 1
ATOM 791 C CA . LEU A 1 99 ? 9.928 1.040 -5.761 1.00 97.75 99 LEU A CA 1
ATOM 792 C C . LEU A 1 99 ? 10.020 1.713 -4.389 1.00 97.75 99 LEU A C 1
ATOM 794 O O . LEU A 1 99 ? 9.480 1.221 -3.396 1.00 97.75 99 LEU A O 1
ATOM 798 N N . SER A 1 100 ? 10.661 2.882 -4.349 1.00 98.06 100 SER A N 1
ATOM 799 C CA . SER A 1 100 ? 10.820 3.658 -3.120 1.00 98.06 100 SER A CA 1
ATOM 800 C C . SER A 1 100 ? 9.476 4.149 -2.592 1.00 98.06 100 SER A C 1
ATOM 802 O O . SER A 1 100 ? 9.248 4.107 -1.386 1.00 98.06 100 SER A O 1
ATOM 804 N N . MET A 1 101 ? 8.573 4.588 -3.477 1.00 97.31 101 MET A N 1
ATOM 805 C CA . MET A 1 101 ? 7.228 5.011 -3.099 1.00 97.31 101 MET A CA 1
ATOM 806 C C . MET A 1 101 ? 6.528 3.887 -2.336 1.00 97.31 101 MET A C 1
ATOM 808 O O . MET A 1 101 ? 6.208 4.107 -1.176 1.00 97.31 101 MET A O 1
ATOM 812 N N . GLY A 1 102 ? 6.417 2.684 -2.914 1.00 97.62 102 GLY A N 1
ATOM 813 C CA . GLY A 1 102 ? 5.756 1.547 -2.259 1.00 97.62 102 GLY A CA 1
ATOM 814 C C . GLY A 1 102 ? 6.382 1.159 -0.914 1.00 97.62 102 GLY A C 1
ATOM 815 O O . GLY A 1 102 ? 5.675 0.925 0.068 1.00 97.62 102 GLY A O 1
ATOM 816 N N . LEU A 1 103 ? 7.716 1.188 -0.816 1.00 98.44 103 LEU A N 1
ATOM 817 C CA . LEU A 1 103 ? 8.412 0.973 0.454 1.00 98.44 103 LEU A CA 1
ATOM 818 C C . LEU A 1 103 ? 7.998 2.007 1.513 1.00 98.44 103 LEU A C 1
ATOM 820 O O . LEU A 1 103 ? 7.619 1.642 2.628 1.00 98.44 103 LEU A O 1
ATOM 824 N N . PHE A 1 104 ? 8.078 3.299 1.193 1.00 98.44 104 PHE A N 1
ATOM 825 C CA . PHE A 1 104 ? 7.846 4.356 2.176 1.00 98.44 104 PHE A CA 1
ATOM 826 C C . PHE A 1 104 ? 6.366 4.518 2.537 1.00 98.44 104 PHE A C 1
ATOM 828 O O . PHE A 1 104 ? 6.060 4.670 3.723 1.00 98.44 104 PHE A O 1
ATOM 835 N N . THR A 1 105 ? 5.440 4.454 1.575 1.00 98.19 105 THR A N 1
ATOM 836 C CA . THR A 1 105 ? 4.000 4.541 1.867 1.00 98.19 105 THR A CA 1
ATOM 837 C C . THR A 1 105 ? 3.490 3.294 2.590 1.00 98.19 105 THR A C 1
ATOM 839 O O . THR A 1 105 ? 2.708 3.431 3.538 1.00 98.19 105 THR A O 1
ATOM 842 N N . GLY A 1 106 ? 4.023 2.106 2.293 1.00 98.38 106 GLY A N 1
ATOM 843 C CA . GLY A 1 106 ? 3.735 0.889 3.051 1.00 98.38 106 GLY A CA 1
ATOM 844 C C . GLY A 1 106 ? 4.264 0.933 4.493 1.00 98.38 106 GLY A C 1
ATOM 845 O O . GLY A 1 106 ? 3.522 0.645 5.436 1.00 98.38 106 GLY A O 1
ATOM 846 N N . LEU A 1 107 ? 5.512 1.368 4.713 1.00 98.44 107 LEU A N 1
ATOM 847 C CA . LEU A 1 107 ? 6.067 1.532 6.067 1.00 98.44 107 LEU A CA 1
ATOM 848 C C . LEU A 1 107 ? 5.285 2.567 6.885 1.00 98.44 107 LEU A C 1
ATOM 850 O O . LEU A 1 107 ? 4.991 2.340 8.062 1.00 98.44 107 LEU A O 1
ATOM 854 N N . LEU A 1 108 ? 4.910 3.686 6.261 1.00 97.81 108 LEU A N 1
ATOM 855 C CA . LEU A 1 108 ? 4.113 4.727 6.905 1.00 97.81 108 LEU A CA 1
ATOM 856 C C . LEU A 1 108 ? 2.713 4.222 7.266 1.00 97.81 108 LEU A C 1
ATOM 858 O O . LEU A 1 108 ? 2.221 4.495 8.363 1.00 97.81 108 LEU A O 1
ATOM 862 N N . THR A 1 109 ? 2.105 3.435 6.377 1.00 98.12 109 THR A N 1
ATOM 863 C CA . THR A 1 109 ? 0.836 2.749 6.630 1.00 98.12 109 THR A CA 1
ATOM 864 C C . THR A 1 109 ? 0.946 1.861 7.861 1.00 98.12 109 THR A C 1
ATOM 866 O O . THR A 1 109 ? 0.156 2.019 8.790 1.00 98.12 109 THR A O 1
ATOM 869 N N . LEU A 1 110 ? 1.943 0.973 7.918 1.00 97.62 110 LEU A N 1
ATOM 870 C CA . LEU A 1 110 ? 2.145 0.083 9.064 1.00 97.62 110 LEU A CA 1
ATOM 871 C C . LEU A 1 110 ? 2.380 0.874 10.358 1.00 97.62 110 LEU A C 1
ATOM 873 O O . LEU A 1 110 ? 1.777 0.562 11.385 1.00 97.62 110 LEU A O 1
ATOM 877 N N . PHE A 1 111 ? 3.189 1.933 10.315 1.00 96.12 111 PHE A N 1
ATOM 878 C CA . PHE A 1 111 ? 3.440 2.777 11.481 1.00 96.12 111 PHE A CA 1
ATOM 879 C C . PHE A 1 111 ? 2.149 3.398 12.036 1.00 96.12 111 PHE A C 1
ATOM 881 O O . PHE A 1 111 ? 1.843 3.224 13.217 1.00 96.12 111 PHE A O 1
ATOM 888 N N . TYR A 1 112 ? 1.356 4.083 11.204 1.00 95.31 112 TYR A N 1
ATOM 889 C CA . TYR A 1 112 ? 0.111 4.718 11.656 1.00 95.31 112 TYR A CA 1
ATOM 890 C C . TYR A 1 112 ? -0.971 3.704 12.032 1.00 95.31 112 TYR A C 1
ATOM 892 O O . TYR A 1 112 ? -1.734 3.937 12.969 1.00 95.31 112 TYR A O 1
ATOM 900 N N . LEU A 1 113 ? -1.013 2.559 11.354 1.00 94.62 113 LEU A N 1
ATOM 901 C CA . LEU A 1 113 ? -1.974 1.504 11.643 1.00 94.62 113 LEU A CA 1
ATOM 902 C C . LEU A 1 113 ? -1.745 0.880 13.024 1.00 94.62 113 LEU A C 1
ATOM 904 O O . LEU A 1 113 ? -2.717 0.590 13.727 1.00 94.62 113 LEU A O 1
ATOM 908 N N . TRP A 1 114 ? -0.481 0.684 13.413 1.00 92.06 114 TRP A N 1
ATOM 909 C CA . TRP A 1 114 ? -0.111 -0.045 14.628 1.00 92.06 114 TRP A CA 1
ATOM 910 C C . TRP A 1 114 ? 0.256 0.842 15.821 1.00 92.06 114 TRP A C 1
ATOM 912 O O . TRP A 1 114 ? 0.121 0.379 16.954 1.00 92.06 114 TRP A O 1
ATOM 922 N N . LYS A 1 115 ? 0.630 2.117 15.625 1.00 86.25 115 LYS A N 1
ATOM 923 C CA . LYS A 1 115 ? 0.915 3.032 16.751 1.00 86.25 115 LYS A CA 1
ATOM 924 C C . LYS A 1 115 ? -0.316 3.325 17.617 1.00 86.25 115 LYS A C 1
ATOM 926 O O . LYS A 1 115 ? -0.184 3.652 18.794 1.00 86.25 115 LYS A O 1
ATOM 931 N N . SER A 1 116 ? -1.513 3.227 17.044 1.00 72.62 116 SER A N 1
ATOM 932 C CA . SER A 1 116 ? -2.734 3.751 17.663 1.00 72.62 116 SER A CA 1
ATOM 933 C C . SER A 1 116 ? -3.533 2.635 18.307 1.00 72.62 116 SER A C 1
ATOM 935 O O . SER A 1 116 ? -4.249 1.929 17.623 1.00 72.62 116 SER A O 1
ATOM 937 N N . SER A 1 117 ? -3.463 2.429 19.615 1.00 68.81 117 SER A N 1
ATOM 938 C CA . SER A 1 117 ? -4.407 1.526 20.292 1.00 68.81 117 SER A CA 1
ATOM 939 C C . SER A 1 117 ? -5.597 2.330 20.831 1.00 68.81 117 SER A C 1
ATOM 941 O O . SER A 1 117 ? -5.361 3.394 21.403 1.00 68.81 117 SER A O 1
ATOM 943 N N . PRO A 1 118 ? -6.856 1.845 20.732 1.00 62.44 118 PRO A N 1
ATOM 944 C CA . PRO A 1 118 ? -7.992 2.482 21.408 1.00 62.44 118 PRO A CA 1
ATOM 945 C C . PRO A 1 118 ? -7.825 2.517 22.936 1.00 62.44 118 PRO A C 1
ATOM 947 O O . PRO A 1 118 ? -8.517 3.273 23.613 1.00 62.44 118 PRO A O 1
ATOM 950 N N . GLN A 1 119 ? -6.914 1.702 23.481 1.00 63.16 119 GLN A N 1
ATOM 951 C CA . GLN A 1 119 ? -6.481 1.750 24.873 1.00 63.16 119 GLN A CA 1
ATOM 952 C C . GLN A 1 119 ? -4.953 1.843 24.972 1.00 63.16 119 GLN A C 1
ATOM 954 O O . GLN A 1 119 ? -4.257 0.932 24.507 1.00 63.16 119 GLN A O 1
ATOM 959 N N . PRO A 1 120 ? -4.403 2.868 25.641 1.00 55.12 120 PRO A N 1
ATOM 960 C CA . PRO A 1 120 ? -3.043 2.805 26.158 1.00 55.12 120 PRO A CA 1
ATOM 961 C C . PRO A 1 120 ? -2.926 1.638 27.156 1.00 55.12 120 PRO A C 1
ATOM 963 O O . PRO A 1 120 ? -3.855 1.441 27.951 1.00 55.12 120 PRO A O 1
ATOM 966 N N . PRO A 1 121 ? -1.809 0.887 27.187 1.00 50.88 121 PRO A N 1
ATOM 967 C CA . PRO A 1 121 ? -1.582 -0.114 28.224 1.00 50.88 121 PRO A CA 1
ATOM 968 C C . PRO A 1 121 ? -1.745 0.516 29.618 1.00 50.88 121 PRO A C 1
ATOM 970 O O . PRO A 1 121 ? -1.026 1.447 29.970 1.00 50.88 121 PRO A O 1
ATOM 973 N N . GLY A 1 122 ? -2.715 0.038 30.404 1.00 50.66 122 GLY A N 1
ATOM 974 C CA . GLY A 1 122 ? -2.878 0.417 31.814 1.00 50.66 122 GLY A CA 1
ATOM 975 C C . GLY A 1 122 ? -3.851 1.559 32.148 1.00 50.66 122 GLY A C 1
ATOM 976 O O . GLY A 1 122 ? -4.026 1.830 33.334 1.00 50.66 122 GLY A O 1
ATOM 977 N N . LYS A 1 123 ? -4.531 2.204 31.184 1.00 53.44 123 LYS A N 1
ATOM 978 C CA . LYS A 1 123 ? -5.577 3.207 31.499 1.00 53.44 123 LYS A CA 1
ATOM 979 C C . LYS A 1 123 ? -6.978 2.594 31.573 1.00 53.44 123 LYS A C 1
ATOM 981 O O . LYS A 1 123 ? -7.413 1.880 30.673 1.00 53.44 123 LYS A O 1
ATOM 986 N N . LEU A 1 124 ? -7.698 2.909 32.651 1.00 54.16 124 LEU A N 1
ATOM 987 C CA . LEU A 1 124 ? -9.097 2.534 32.841 1.00 54.16 124 LEU A CA 1
ATOM 988 C C . LEU A 1 124 ? -9.990 3.577 32.146 1.00 54.16 124 LEU A C 1
ATOM 990 O O . LEU A 1 124 ? -10.123 4.699 32.624 1.00 54.16 124 LEU A O 1
ATOM 994 N N . GLY A 1 125 ? -10.589 3.202 31.016 1.00 61.31 125 GLY A N 1
ATOM 995 C CA . GLY A 1 125 ? -11.588 4.012 30.316 1.00 61.31 125 GLY A CA 1
ATOM 996 C C . GLY A 1 125 ? -11.120 4.553 28.967 1.00 61.31 125 GLY A C 1
ATOM 997 O O . GLY A 1 125 ? -10.057 5.149 28.844 1.00 61.31 125 GLY A O 1
ATOM 998 N N . ILE A 1 126 ? -11.962 4.354 27.954 1.00 67.50 126 ILE A N 1
ATOM 999 C CA . ILE A 1 126 ? -11.799 4.930 26.616 1.00 67.50 126 ILE A CA 1
ATOM 1000 C C . ILE A 1 126 ? -12.515 6.271 26.578 1.00 67.50 126 ILE A C 1
ATOM 1002 O O . ILE A 1 126 ? -13.732 6.318 26.819 1.00 67.50 126 ILE A O 1
ATOM 1006 N N . SER A 1 127 ? -11.772 7.338 26.279 1.00 74.19 127 SER A N 1
ATOM 1007 C CA . SER A 1 127 ? -12.348 8.651 26.009 1.00 74.19 127 SER A CA 1
ATOM 1008 C C . SER A 1 127 ? -12.781 8.765 24.543 1.00 74.19 127 SER A C 1
ATOM 1010 O O . SER A 1 127 ? -12.274 8.068 23.664 1.00 74.19 127 SER A O 1
ATOM 1012 N N . LYS A 1 128 ? -13.718 9.677 24.258 1.00 76.38 128 LYS A N 1
ATOM 1013 C CA . LYS A 1 128 ? -14.100 10.014 22.876 1.00 76.38 128 LYS A CA 1
ATOM 1014 C C . LYS A 1 128 ? -12.888 10.480 22.058 1.00 76.38 128 LYS A C 1
ATOM 1016 O O . LYS A 1 128 ? -12.754 10.108 20.900 1.00 76.38 128 LYS A O 1
ATOM 1021 N N . LEU A 1 129 ? -11.983 11.227 22.692 1.00 80.31 129 LEU A N 1
ATOM 1022 C CA . LEU A 1 129 ? -10.755 11.709 22.068 1.00 80.31 129 LEU A CA 1
ATOM 1023 C C . LEU A 1 129 ? -9.829 10.557 21.637 1.00 80.31 129 LEU A C 1
ATOM 1025 O O . LEU A 1 129 ? -9.253 10.623 20.555 1.00 80.31 129 LEU A O 1
ATOM 1029 N N . ASP A 1 130 ? -9.722 9.491 22.437 1.00 81.94 130 ASP A N 1
ATOM 1030 C CA . ASP A 1 130 ? -8.916 8.309 22.085 1.00 81.94 130 ASP A CA 1
ATOM 1031 C C . ASP A 1 130 ? -9.476 7.601 20.846 1.00 81.94 130 ASP A C 1
ATOM 1033 O O . ASP A 1 130 ? -8.726 7.210 19.951 1.00 81.94 130 ASP A O 1
ATOM 1037 N N . VAL A 1 131 ? -10.805 7.488 20.763 1.00 82.19 131 VAL A N 1
ATOM 1038 C CA . VAL A 1 131 ? -11.493 6.920 19.596 1.00 82.19 131 VAL A CA 1
ATOM 1039 C C . VAL A 1 131 ? -11.298 7.784 18.355 1.00 82.19 131 VAL A C 1
ATOM 1041 O O . VAL A 1 131 ? -10.976 7.257 17.290 1.00 82.19 131 VAL A O 1
ATOM 1044 N N . ASP A 1 132 ? -11.455 9.099 18.481 1.00 86.00 132 ASP A N 1
ATOM 1045 C CA . ASP A 1 132 ? -11.291 10.019 17.357 1.00 86.00 132 ASP A CA 1
ATOM 1046 C C . ASP A 1 132 ? -9.854 9.976 16.812 1.00 86.00 132 ASP A C 1
ATOM 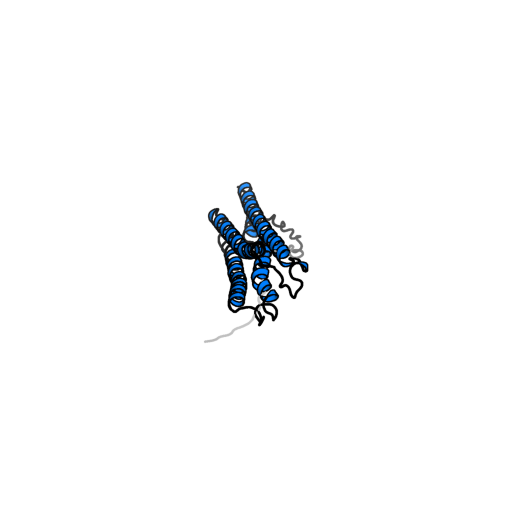1048 O O . ASP A 1 132 ? -9.653 9.939 15.597 1.00 86.00 132 ASP A O 1
ATOM 1052 N N . ASN A 1 133 ? -8.849 9.927 17.692 1.00 88.69 133 ASN A N 1
ATOM 1053 C CA . ASN A 1 133 ? -7.446 9.794 17.294 1.00 88.69 133 ASN A CA 1
ATOM 1054 C C . ASN A 1 133 ? -7.172 8.449 16.613 1.00 88.69 133 ASN A C 1
ATOM 1056 O O . ASN A 1 133 ? -6.565 8.414 15.544 1.00 88.69 133 ASN A O 1
ATOM 1060 N N . TYR A 1 134 ? -7.688 7.355 17.176 1.00 89.19 134 TYR A N 1
ATOM 1061 C CA . TYR A 1 134 ? -7.603 6.026 16.576 1.00 89.19 134 TYR A CA 1
ATOM 1062 C C . TYR A 1 134 ? -8.177 5.996 15.150 1.00 89.19 134 TYR A C 1
ATOM 1064 O O . TYR A 1 134 ? -7.525 5.516 14.223 1.00 89.19 134 TYR A O 1
ATOM 1072 N N . LEU A 1 135 ? -9.385 6.536 14.951 1.00 90.31 135 LEU A N 1
ATOM 1073 C CA . LEU A 1 135 ? -10.041 6.543 13.642 1.00 90.31 135 LEU A CA 1
ATOM 1074 C C . LEU A 1 135 ? -9.304 7.425 12.628 1.00 90.31 135 LEU A C 1
ATOM 1076 O O . LEU A 1 135 ? -9.223 7.049 11.458 1.00 90.31 135 LEU A O 1
ATOM 1080 N N . LYS A 1 136 ? -8.750 8.564 13.063 1.00 94.12 136 LYS A N 1
ATOM 1081 C CA . LYS A 1 136 ? -7.907 9.428 12.220 1.00 94.12 136 LYS A CA 1
ATOM 1082 C C . LYS A 1 136 ? -6.639 8.714 11.773 1.00 94.12 136 LYS A C 1
ATOM 1084 O O . LYS A 1 136 ? -6.297 8.793 10.599 1.00 94.12 136 LYS A O 1
ATOM 1089 N N . ASP A 1 137 ? -5.980 7.998 12.676 1.00 94.31 137 ASP A N 1
ATOM 1090 C CA . ASP A 1 137 ? -4.743 7.287 12.362 1.00 94.31 137 ASP A CA 1
ATOM 1091 C C . ASP A 1 137 ? -4.976 6.128 11.382 1.00 94.31 137 ASP A C 1
ATOM 1093 O O . ASP A 1 137 ? -4.240 5.998 10.406 1.00 94.31 137 ASP A O 1
ATOM 1097 N N . ILE A 1 138 ? -6.038 5.331 11.563 1.00 94.50 138 ILE A N 1
ATOM 1098 C CA . ILE A 1 138 ? -6.371 4.266 10.599 1.00 94.50 138 ILE A CA 1
ATOM 1099 C C . ILE A 1 138 ? -6.838 4.849 9.266 1.00 94.50 138 ILE A C 1
ATOM 1101 O O . ILE A 1 138 ? -6.493 4.311 8.215 1.00 94.50 138 ILE A O 1
ATOM 1105 N N . HIS A 1 139 ? -7.593 5.950 9.278 1.00 96.69 139 HIS A N 1
ATOM 1106 C CA . HIS A 1 139 ? -7.963 6.640 8.045 1.00 96.69 139 HIS A CA 1
ATOM 1107 C C . HIS A 1 139 ? -6.719 7.120 7.293 1.00 96.69 139 HIS A C 1
ATOM 1109 O O . HIS A 1 139 ? -6.586 6.858 6.103 1.00 96.69 139 HIS A O 1
ATOM 1115 N N . PHE A 1 140 ? -5.779 7.757 7.994 1.00 97.38 140 PHE A N 1
ATOM 1116 C CA . PHE A 1 140 ? -4.518 8.205 7.416 1.00 97.38 140 PHE A CA 1
ATOM 1117 C C . PHE A 1 140 ? -3.700 7.039 6.849 1.00 97.38 140 PHE A C 1
ATOM 1119 O O . PHE A 1 140 ? -3.244 7.122 5.713 1.00 97.38 140 PHE A O 1
ATOM 1126 N N . ALA A 1 141 ? -3.578 5.931 7.588 1.00 97.38 141 ALA A N 1
ATOM 1127 C CA . ALA A 1 141 ? -2.924 4.718 7.099 1.00 97.38 141 ALA A CA 1
ATOM 1128 C C . ALA A 1 141 ? -3.606 4.170 5.831 1.00 97.38 141 ALA A C 1
ATOM 1130 O O . ALA A 1 141 ? -2.937 3.834 4.860 1.00 97.38 141 ALA A O 1
ATOM 1131 N N . SER A 1 142 ? -4.941 4.137 5.810 1.00 98.00 142 SER A N 1
ATOM 1132 C CA . SER A 1 142 ? -5.718 3.663 4.656 1.00 98.00 142 SER A CA 1
ATOM 1133 C C . SER A 1 142 ? -5.515 4.558 3.432 1.00 98.00 142 SER A C 1
ATOM 1135 O O . SER A 1 142 ? -5.326 4.052 2.330 1.00 98.00 142 SER A O 1
ATOM 1137 N N . VAL A 1 143 ? -5.496 5.881 3.628 1.00 98.25 143 VAL A N 1
ATOM 1138 C CA . VAL A 1 143 ? -5.193 6.849 2.567 1.00 98.25 143 VAL A CA 1
ATOM 1139 C C . VAL A 1 143 ? -3.779 6.629 2.040 1.00 98.25 143 VAL A C 1
ATOM 1141 O O . VAL A 1 143 ? -3.623 6.462 0.834 1.00 98.25 143 VAL A O 1
ATOM 1144 N N . MET A 1 144 ? -2.774 6.558 2.917 1.00 97.69 144 MET A N 1
ATOM 1145 C CA . MET A 1 144 ? -1.378 6.363 2.518 1.00 97.69 144 MET A CA 1
ATOM 1146 C C . MET A 1 144 ? -1.174 5.088 1.698 1.00 97.69 144 MET A C 1
ATOM 1148 O O . MET A 1 144 ? -0.597 5.159 0.619 1.00 97.69 144 MET A O 1
ATOM 1152 N N . CYS A 1 145 ? -1.734 3.962 2.139 1.00 97.62 145 CYS A N 1
ATOM 1153 C CA . CYS A 1 145 ? -1.676 2.704 1.392 1.00 97.62 145 CYS A CA 1
ATOM 1154 C C . CYS A 1 145 ? -2.413 2.803 0.046 1.00 97.62 145 CYS A C 1
ATOM 1156 O O . CYS A 1 145 ? -1.954 2.321 -0.986 1.00 97.62 145 CYS A O 1
ATOM 1158 N N . SER A 1 146 ? -3.565 3.483 0.021 1.00 98.00 146 SER A N 1
ATOM 1159 C CA . SER A 1 146 ? -4.351 3.634 -1.206 1.00 98.00 146 SER A CA 1
ATOM 1160 C C . SER A 1 146 ? -3.678 4.506 -2.269 1.00 98.00 146 SER A C 1
ATOM 1162 O O . SER A 1 146 ? -3.993 4.336 -3.447 1.00 98.00 146 SER A O 1
ATOM 1164 N N . ILE A 1 147 ? -2.761 5.410 -1.892 1.00 96.94 147 ILE A N 1
ATOM 1165 C CA . ILE A 1 147 ? -2.049 6.275 -2.846 1.00 96.94 147 ILE A CA 1
ATOM 1166 C C . ILE A 1 147 ? -1.269 5.423 -3.844 1.00 96.94 147 ILE A C 1
ATOM 1168 O O . ILE A 1 147 ? -1.419 5.644 -5.041 1.00 96.94 147 ILE A O 1
ATOM 1172 N N . TYR A 1 148 ? -0.516 4.422 -3.379 1.00 96.56 148 TYR A N 1
ATOM 1173 C CA . TYR A 1 148 ? 0.280 3.561 -4.255 1.00 96.56 148 TYR A CA 1
ATOM 1174 C C . TYR A 1 148 ? -0.582 2.802 -5.273 1.00 96.56 148 TYR A C 1
ATOM 1176 O O . TYR A 1 148 ? -0.317 2.808 -6.473 1.00 96.56 148 TYR A O 1
ATOM 1184 N N . TYR A 1 149 ? -1.676 2.190 -4.818 1.00 96.62 149 TYR A N 1
ATOM 1185 C CA . TYR A 1 149 ? -2.584 1.479 -5.721 1.00 96.62 149 TYR A CA 1
ATOM 1186 C C . TYR A 1 149 ? -3.310 2.426 -6.676 1.00 96.62 149 TYR A C 1
ATOM 1188 O O . TYR A 1 149 ? -3.524 2.086 -7.837 1.00 96.62 149 TYR A O 1
ATOM 1196 N N . THR A 1 150 ? -3.661 3.630 -6.220 1.00 95.94 150 THR A N 1
ATOM 1197 C CA . THR A 1 150 ? -4.306 4.641 -7.066 1.00 95.94 150 THR A CA 1
ATOM 1198 C C . THR A 1 150 ? -3.373 5.127 -8.161 1.00 95.94 150 THR A C 1
ATOM 1200 O O . THR A 1 150 ? -3.781 5.186 -9.320 1.00 95.94 150 THR A O 1
ATOM 1203 N N . THR A 1 151 ? -2.114 5.418 -7.834 1.00 94.62 151 THR A N 1
ATOM 1204 C CA . THR A 1 151 ? -1.129 5.819 -8.841 1.00 94.62 151 THR A CA 1
ATOM 1205 C C . THR A 1 151 ? -0.879 4.692 -9.837 1.00 94.62 151 THR A C 1
ATOM 1207 O O . THR A 1 151 ? -0.891 4.968 -11.032 1.00 94.62 151 THR A O 1
ATOM 1210 N N . GLY A 1 152 ? -0.807 3.431 -9.393 1.00 92.56 152 GLY A N 1
ATOM 1211 C CA . GLY A 1 152 ? -0.749 2.259 -10.275 1.00 92.56 152 GLY A CA 1
ATOM 1212 C C . GLY A 1 152 ? -1.944 2.150 -11.236 1.00 92.56 152 GLY A C 1
ATOM 1213 O O . GLY A 1 152 ? -1.754 1.995 -12.439 1.00 92.56 152 GLY A O 1
ATOM 1214 N N . MET A 1 153 ? -3.179 2.315 -10.740 1.00 92.19 153 MET A N 1
ATOM 1215 C CA . MET A 1 153 ? -4.393 2.311 -11.579 1.00 92.19 153 MET A CA 1
ATOM 1216 C C . MET A 1 153 ? -4.397 3.440 -12.619 1.00 92.19 153 MET A C 1
ATOM 1218 O O . MET A 1 153 ? -4.871 3.259 -13.739 1.00 92.19 153 MET A O 1
ATOM 1222 N N . THR A 1 154 ? -3.894 4.619 -12.248 1.00 91.88 154 THR A N 1
ATOM 1223 C CA . THR A 1 154 ? -3.889 5.797 -13.132 1.00 91.88 154 THR A CA 1
ATOM 1224 C C . THR A 1 154 ? -2.672 5.876 -14.052 1.00 91.88 154 THR A C 1
ATOM 1226 O O . THR A 1 154 ? -2.766 6.509 -15.099 1.00 91.88 154 THR A O 1
ATOM 1229 N N . GLY A 1 155 ? -1.550 5.229 -13.718 1.00 89.38 155 GLY A N 1
ATOM 1230 C CA . GLY A 1 155 ? -0.317 5.251 -14.518 1.00 89.38 155 GLY A CA 1
ATOM 1231 C C . GLY A 1 155 ? -0.546 4.729 -15.936 1.00 89.38 155 GLY A C 1
ATOM 1232 O O . GLY A 1 155 ? -0.078 5.286 -16.921 1.00 89.38 155 GLY A O 1
ATOM 1233 N N . GLU A 1 156 ? -1.414 3.736 -16.029 1.00 82.94 156 GLU A N 1
ATOM 1234 C CA . GLU A 1 156 ? -1.914 3.130 -17.251 1.00 82.94 156 GLU A CA 1
ATOM 1235 C C . GLU A 1 156 ? -2.788 4.058 -18.129 1.00 82.94 156 GLU A C 1
ATOM 1237 O O . GLU A 1 156 ? -3.095 3.722 -19.275 1.00 82.94 156 GLU A O 1
ATOM 1242 N N . MET A 1 157 ? -3.251 5.200 -17.614 1.00 87.19 157 MET A N 1
ATOM 1243 C CA . MET A 1 157 ? -4.088 6.152 -18.362 1.00 87.19 157 MET A CA 1
ATOM 1244 C C . MET A 1 157 ? -3.264 7.168 -19.159 1.00 87.19 157 MET A C 1
ATOM 1246 O O . MET A 1 157 ? -3.819 7.882 -19.997 1.00 87.19 157 MET A O 1
ATOM 1250 N N . TYR A 1 158 ? -1.955 7.249 -18.914 1.00 89.50 158 TYR A N 1
ATOM 1251 C CA . TYR A 1 158 ? -1.087 8.178 -19.625 1.00 89.50 158 TYR A CA 1
ATOM 1252 C C . TYR A 1 158 ? -0.736 7.654 -21.029 1.00 89.50 158 TYR A C 1
ATOM 1254 O O . TYR A 1 158 ? -0.579 6.444 -21.224 1.00 89.50 158 TYR A O 1
ATOM 1262 N N . PRO A 1 159 ? -0.596 8.543 -22.033 1.00 89.62 159 PRO A N 1
ATOM 1263 C CA . PRO A 1 159 ? -0.230 8.132 -23.385 1.00 89.62 159 PRO A CA 1
ATOM 1264 C C . PRO A 1 159 ? 1.069 7.316 -23.398 1.00 89.62 159 PRO A C 1
ATOM 1266 O O . PRO A 1 159 ? 2.086 7.762 -22.875 1.00 89.62 159 PRO A O 1
ATOM 1269 N N . ASN A 1 160 ? 1.032 6.143 -24.037 1.00 84.62 160 ASN A N 1
ATOM 1270 C CA . ASN A 1 160 ? 2.157 5.206 -24.178 1.00 84.62 160 ASN A CA 1
ATOM 1271 C C . ASN A 1 160 ? 2.676 4.559 -22.875 1.00 84.62 160 ASN A C 1
ATOM 1273 O 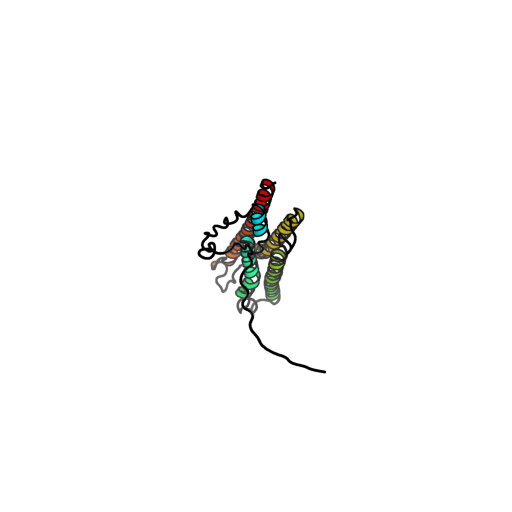O . ASN A 1 160 ? 3.744 3.956 -22.898 1.00 84.62 160 ASN A O 1
ATOM 1277 N N . ALA A 1 161 ? 1.928 4.620 -21.768 1.00 85.69 161 ALA A N 1
ATOM 1278 C CA . ALA A 1 161 ? 2.280 3.973 -20.500 1.00 85.69 161 ALA A CA 1
ATOM 1279 C C . ALA A 1 161 ? 1.592 2.601 -20.353 1.00 85.69 161 ALA A C 1
ATOM 1281 O O . ALA A 1 161 ? 0.655 2.420 -19.572 1.00 85.69 161 ALA A O 1
ATOM 1282 N N . TRP A 1 162 ? 2.006 1.628 -21.164 1.00 83.25 162 TRP A N 1
ATOM 1283 C CA . TRP A 1 162 ? 1.479 0.263 -21.074 1.00 83.25 162 TRP A CA 1
ATOM 1284 C C . TRP A 1 162 ? 2.081 -0.481 -19.875 1.00 83.25 162 TRP A C 1
ATOM 1286 O O . TRP A 1 162 ? 3.235 -0.267 -19.529 1.00 83.25 162 TRP A O 1
ATOM 1296 N N . ALA A 1 163 ? 1.302 -1.377 -19.262 1.00 82.44 163 ALA A N 1
ATOM 1297 C CA . ALA A 1 163 ? 1.730 -2.181 -18.108 1.00 82.44 163 ALA A CA 1
ATOM 1298 C C . ALA A 1 163 ? 2.798 -3.235 -18.453 1.00 82.44 163 ALA A C 1
ATOM 1300 O O . ALA A 1 163 ? 3.416 -3.823 -17.570 1.00 82.44 163 ALA A O 1
ATOM 1301 N N . ILE A 1 164 ? 2.947 -3.533 -19.743 1.00 84.50 164 ILE A N 1
ATOM 1302 C CA . ILE A 1 164 ? 3.812 -4.579 -20.274 1.00 84.50 164 ILE A CA 1
ATOM 1303 C C . ILE A 1 164 ? 4.498 -4.016 -21.520 1.00 84.50 164 ILE A C 1
ATOM 1305 O O . ILE A 1 164 ? 3.830 -3.439 -22.386 1.00 84.50 164 ILE A O 1
ATOM 1309 N N . ASP A 1 165 ? 5.816 -4.200 -21.618 1.00 83.69 165 ASP A N 1
ATOM 1310 C CA . ASP A 1 165 ? 6.582 -3.778 -22.792 1.00 83.69 165 ASP A CA 1
ATOM 1311 C C . ASP A 1 165 ? 6.178 -4.581 -24.047 1.00 83.69 165 ASP A C 1
ATOM 1313 O O . ASP A 1 165 ? 5.770 -5.747 -23.947 1.00 83.69 165 ASP A O 1
ATOM 1317 N N . PRO A 1 166 ? 6.307 -4.004 -25.260 1.00 84.38 166 PRO A N 1
ATOM 1318 C CA . PRO A 1 166 ? 5.931 -4.673 -26.507 1.00 84.38 166 PRO A CA 1
ATOM 1319 C C . PRO A 1 166 ? 6.550 -6.064 -26.701 1.00 84.38 166 PRO A C 1
ATOM 1321 O O . PRO A 1 166 ? 5.876 -6.964 -27.197 1.00 84.38 166 PRO A O 1
ATOM 1324 N N . GLU A 1 167 ? 7.801 -6.274 -26.282 1.00 82.12 167 GLU A N 1
ATOM 1325 C CA . GLU A 1 167 ? 8.467 -7.579 -26.405 1.00 82.12 167 GLU A CA 1
ATOM 1326 C C . GLU A 1 167 ? 7.874 -8.687 -25.520 1.00 82.12 167 GLU A C 1
ATOM 1328 O O . GLU A 1 167 ? 8.086 -9.864 -25.800 1.00 82.12 167 GLU A O 1
ATOM 1333 N N . PHE A 1 168 ? 7.112 -8.332 -24.482 1.00 81.56 168 PHE A N 1
ATOM 1334 C CA . PHE A 1 168 ? 6.443 -9.277 -23.584 1.00 81.56 168 PHE A CA 1
ATOM 1335 C C . PHE A 1 168 ? 4.946 -9.411 -23.911 1.00 81.56 168 PHE A C 1
ATOM 1337 O O . PHE A 1 168 ? 4.153 -9.850 -23.082 1.00 81.56 168 PHE A O 1
ATOM 1344 N N . GLY A 1 169 ? 4.551 -9.028 -25.130 1.00 81.50 169 GLY A N 1
ATOM 1345 C CA . GLY A 1 169 ? 3.174 -9.084 -25.626 1.00 81.50 169 GLY A CA 1
ATOM 1346 C C . GLY A 1 169 ? 2.429 -7.750 -25.555 1.00 81.50 169 GLY A C 1
ATOM 1347 O O . GLY A 1 169 ? 1.331 -7.648 -26.102 1.00 81.50 169 GLY A O 1
ATOM 1348 N N . GLY A 1 170 ? 3.020 -6.715 -24.945 1.00 82.56 170 GLY A N 1
ATOM 1349 C CA . GLY A 1 170 ? 2.503 -5.348 -24.954 1.00 82.56 170 GLY A CA 1
ATOM 1350 C C . GLY A 1 170 ? 1.014 -5.260 -24.619 1.00 82.56 170 GLY A C 1
ATOM 1351 O O . GLY A 1 170 ? 0.546 -5.765 -23.601 1.00 82.56 170 GLY A O 1
ATOM 1352 N N . LYS A 1 171 ? 0.243 -4.646 -25.522 1.00 78.81 171 LYS A N 1
ATOM 1353 C CA . LYS A 1 171 ? -1.210 -4.485 -25.376 1.00 78.81 171 LYS A CA 1
ATOM 1354 C C . LYS A 1 171 ? -1.978 -5.816 -25.389 1.00 78.81 171 LYS A C 1
ATOM 1356 O O . LYS A 1 171 ? -3.002 -5.923 -24.718 1.00 78.81 171 LYS A O 1
ATOM 1361 N N . GLU A 1 172 ? -1.490 -6.814 -26.122 1.00 81.00 172 GLU A N 1
ATOM 1362 C CA . GLU A 1 172 ? -2.152 -8.118 -26.283 1.00 81.00 172 GLU A CA 1
ATOM 1363 C C . GLU A 1 172 ? -2.018 -8.995 -25.029 1.00 81.00 172 GLU A C 1
ATOM 1365 O O . GLU A 1 172 ? -2.880 -9.827 -24.756 1.00 81.00 172 GLU A O 1
ATOM 1370 N N . ALA A 1 173 ? -0.980 -8.768 -24.216 1.00 79.75 173 ALA A N 1
ATOM 1371 C CA . ALA A 1 173 ? -0.800 -9.430 -22.921 1.00 79.75 173 ALA A CA 1
ATOM 1372 C C . ALA A 1 173 ? -1.795 -8.945 -21.843 1.00 79.75 173 ALA A C 1
ATOM 1374 O O . ALA A 1 173 ? -1.889 -9.526 -20.759 1.00 79.75 173 ALA A O 1
ATOM 1375 N N . GLY A 1 174 ? -2.571 -7.898 -22.138 1.00 80.62 174 GLY A N 1
ATOM 1376 C CA . GLY A 1 174 ? -3.556 -7.334 -21.226 1.00 80.62 174 GLY A CA 1
ATOM 1377 C C . GLY A 1 174 ? -2.930 -6.499 -20.107 1.00 80.62 174 GLY A C 1
ATOM 1378 O O . GLY A 1 174 ? -1.858 -5.919 -20.253 1.00 80.62 174 GLY A O 1
ATOM 1379 N N . ARG A 1 175 ? -3.657 -6.374 -18.989 1.00 82.56 175 ARG A N 1
ATOM 1380 C CA . ARG A 1 175 ? -3.312 -5.475 -17.868 1.00 82.56 175 ARG A CA 1
ATOM 1381 C C . ARG A 1 175 ? -3.453 -6.186 -16.517 1.00 82.56 175 ARG A C 1
ATOM 1383 O O . ARG A 1 175 ? -4.299 -5.815 -15.709 1.00 82.56 175 ARG A O 1
ATOM 1390 N N . PRO A 1 176 ? -2.705 -7.273 -16.265 1.00 80.69 176 PRO A N 1
ATOM 1391 C CA . PRO A 1 176 ? -2.917 -8.100 -15.075 1.00 80.69 176 PRO A CA 1
ATOM 1392 C C . PRO A 1 176 ? -2.687 -7.337 -13.758 1.00 80.69 176 PRO A C 1
ATOM 1394 O O . PRO A 1 176 ? -3.373 -7.592 -12.768 1.00 80.69 176 PRO A O 1
ATOM 1397 N N . GLN A 1 177 ? -1.766 -6.369 -13.755 1.00 84.62 177 GLN A N 1
ATOM 1398 C CA . GLN A 1 177 ? -1.412 -5.559 -12.585 1.00 84.62 177 GLN A CA 1
ATOM 1399 C C . GLN A 1 177 ? -2.580 -4.679 -12.114 1.00 84.62 177 GLN A C 1
ATOM 1401 O O . GLN A 1 177 ? -2.838 -4.597 -10.911 1.00 84.62 177 GLN A O 1
ATOM 1406 N N . VAL A 1 178 ? -3.356 -4.106 -13.044 1.00 87.06 178 VAL A N 1
ATOM 1407 C CA . VAL A 1 178 ? -4.475 -3.213 -12.709 1.00 87.06 178 VAL A CA 1
ATOM 1408 C C . VAL A 1 178 ? -5.534 -3.906 -11.850 1.00 87.06 178 VAL A C 1
ATOM 1410 O O . VAL A 1 178 ? -6.053 -3.314 -10.905 1.00 87.06 178 VAL A O 1
ATOM 1413 N N . TYR A 1 179 ? -5.818 -5.187 -12.111 1.00 89.75 179 TYR A N 1
ATOM 1414 C CA . TYR A 1 179 ? -6.794 -5.951 -11.330 1.00 89.75 179 TYR A CA 1
ATOM 1415 C C . TYR A 1 179 ? -6.336 -6.148 -9.885 1.00 89.75 179 TYR A C 1
ATOM 1417 O O . TYR A 1 179 ? -7.148 -6.058 -8.963 1.00 89.75 179 TYR A O 1
ATOM 1425 N N . CYS A 1 180 ? -5.033 -6.368 -9.684 1.00 91.62 180 CYS A N 1
ATOM 1426 C CA . CYS A 1 180 ? -4.439 -6.451 -8.355 1.00 91.62 180 CYS A CA 1
ATOM 1427 C C . CYS A 1 180 ? -4.599 -5.120 -7.606 1.00 91.62 180 CYS A C 1
ATOM 1429 O O . CYS A 1 180 ? -5.037 -5.107 -6.454 1.00 91.62 180 CYS A O 1
ATOM 1431 N N . PHE A 1 181 ? -4.342 -3.994 -8.280 1.00 94.69 181 PHE A N 1
ATOM 1432 C CA . PHE A 1 181 ? -4.500 -2.666 -7.689 1.00 94.69 181 PHE A CA 1
ATOM 1433 C C . PHE A 1 181 ? -5.950 -2.372 -7.286 1.00 94.69 181 PHE A C 1
ATOM 1435 O O . PHE A 1 181 ? -6.188 -1.954 -6.153 1.00 94.69 181 PHE A O 1
ATOM 1442 N N . TYR A 1 182 ? -6.931 -2.666 -8.149 1.00 95.25 182 TYR A N 1
ATOM 1443 C CA . TYR A 1 182 ? -8.353 -2.519 -7.808 1.00 95.25 182 TYR A CA 1
ATOM 1444 C C . TYR A 1 182 ? -8.764 -3.399 -6.621 1.00 95.25 182 TYR A C 1
ATOM 1446 O O . TYR A 1 182 ? -9.474 -2.936 -5.724 1.00 95.25 182 TYR A O 1
ATOM 1454 N N . ALA A 1 183 ? -8.317 -4.658 -6.593 1.00 96.00 183 ALA A N 1
ATOM 1455 C CA . ALA A 1 183 ? -8.642 -5.587 -5.516 1.00 96.00 183 ALA A CA 1
ATOM 1456 C C . ALA A 1 183 ? -8.073 -5.114 -4.169 1.00 96.00 183 ALA A C 1
ATOM 1458 O O . ALA A 1 183 ? -8.799 -5.063 -3.175 1.00 96.00 183 ALA A O 1
ATOM 1459 N N . LEU A 1 184 ? -6.799 -4.714 -4.135 1.00 97.44 184 LEU A N 1
ATOM 1460 C CA . LEU A 1 184 ? -6.141 -4.234 -2.918 1.00 97.44 184 LEU A CA 1
ATOM 1461 C C . LEU A 1 184 ? -6.727 -2.902 -2.447 1.00 97.44 184 LEU A C 1
ATOM 1463 O O . LEU A 1 184 ? -6.995 -2.745 -1.255 1.00 97.44 184 LEU A O 1
ATOM 1467 N N . PHE A 1 185 ? -7.048 -1.992 -3.369 1.00 97.94 185 PHE A N 1
ATOM 1468 C CA . PHE A 1 185 ? -7.772 -0.764 -3.051 1.00 97.94 185 PHE A CA 1
ATOM 1469 C C . PHE A 1 185 ? -9.120 -1.060 -2.371 1.00 97.94 185 PHE A C 1
ATOM 1471 O O . PHE A 1 185 ? -9.430 -0.494 -1.319 1.00 97.94 185 PHE A O 1
ATOM 1478 N N . ALA A 1 186 ? -9.909 -1.987 -2.923 1.00 98.06 186 ALA A N 1
ATOM 1479 C CA . ALA A 1 186 ? -11.182 -2.390 -2.332 1.00 98.06 186 ALA A CA 1
ATOM 1480 C C . ALA A 1 186 ? -11.004 -3.039 -0.946 1.00 98.06 186 ALA A C 1
ATOM 1482 O O . ALA A 1 186 ? -11.778 -2.746 -0.030 1.00 98.06 186 ALA A O 1
ATOM 1483 N N . ILE A 1 187 ? -9.969 -3.869 -0.765 1.00 98.25 187 ILE A N 1
ATOM 1484 C CA . ILE A 1 187 ? -9.629 -4.490 0.524 1.00 98.25 187 ILE A CA 1
ATOM 1485 C C . ILE A 1 187 ? -9.300 -3.428 1.576 1.00 98.25 187 ILE A C 1
ATOM 1487 O O . ILE A 1 187 ? -9.841 -3.502 2.679 1.00 98.25 187 ILE A O 1
ATOM 1491 N N . ILE A 1 188 ? -8.473 -2.429 1.252 1.00 98.31 188 ILE A N 1
ATOM 1492 C CA . ILE A 1 188 ? -8.079 -1.359 2.184 1.00 98.31 188 ILE A CA 1
ATOM 1493 C C . ILE A 1 188 ? -9.309 -0.610 2.695 1.00 98.31 188 ILE A C 1
ATOM 1495 O O . ILE A 1 188 ? -9.515 -0.479 3.904 1.00 98.31 188 ILE A O 1
ATOM 1499 N N . TRP A 1 189 ? -10.171 -0.154 1.785 1.00 98.38 189 TRP A N 1
ATOM 1500 C CA . TRP A 1 189 ? -11.355 0.609 2.172 1.00 98.38 189 TRP A CA 1
ATOM 1501 C C . TRP A 1 189 ? -12.408 -0.260 2.863 1.00 98.38 189 TRP A C 1
ATOM 1503 O O . TRP A 1 189 ? -13.031 0.191 3.826 1.00 98.38 189 TRP A O 1
ATOM 1513 N N . GLY A 1 190 ? -12.573 -1.518 2.447 1.00 98.25 190 GLY A N 1
ATOM 1514 C CA . GLY A 1 190 ? -13.406 -2.490 3.154 1.00 98.25 190 GLY A CA 1
ATOM 1515 C C . GLY A 1 190 ? -12.928 -2.714 4.591 1.00 98.25 190 GLY A C 1
ATOM 1516 O O . GLY A 1 190 ? -13.719 -2.639 5.531 1.00 98.25 190 GLY A O 1
ATOM 1517 N N . ALA A 1 191 ? -11.622 -2.896 4.778 1.00 97.31 191 ALA A N 1
ATOM 1518 C CA . ALA A 1 191 ? -10.983 -3.057 6.076 1.00 97.31 191 ALA A CA 1
ATOM 1519 C C . ALA A 1 191 ? -11.133 -1.816 6.968 1.00 97.31 191 ALA A C 1
ATOM 1521 O O . ALA A 1 191 ? -11.462 -1.945 8.150 1.00 97.31 191 ALA A O 1
ATOM 1522 N N . TYR A 1 192 ? -10.999 -0.614 6.402 1.00 96.88 192 TYR A N 1
ATOM 1523 C CA . TYR A 1 192 ? -11.286 0.633 7.110 1.00 96.88 192 TYR A CA 1
ATOM 1524 C C . TYR A 1 192 ? -12.737 0.684 7.609 1.00 96.88 192 TYR A C 1
ATOM 1526 O O . TYR A 1 192 ? -12.986 0.978 8.781 1.00 96.88 192 TYR A O 1
ATOM 1534 N N . ARG A 1 193 ? -13.712 0.330 6.757 1.00 96.94 193 ARG A N 1
ATOM 1535 C CA . ARG A 1 193 ? -15.129 0.269 7.159 1.00 96.94 193 ARG A CA 1
ATOM 1536 C C . ARG A 1 193 ? -15.380 -0.769 8.255 1.00 96.94 193 ARG A C 1
ATOM 1538 O O . ARG A 1 193 ? -16.227 -0.530 9.117 1.00 96.94 193 ARG A O 1
ATOM 1545 N N . LEU A 1 194 ? -14.668 -1.898 8.244 1.00 95.00 194 LEU A N 1
ATOM 1546 C CA . LEU A 1 194 ? -14.750 -2.900 9.312 1.00 95.00 194 LEU A CA 1
ATOM 1547 C C . LEU A 1 194 ? -14.269 -2.334 10.654 1.00 95.00 194 LEU A C 1
ATOM 1549 O O . LEU A 1 194 ? -14.953 -2.520 11.661 1.00 95.00 194 LEU A O 1
ATOM 1553 N N . GLU A 1 195 ? -13.160 -1.589 10.676 1.00 92.25 195 GLU A N 1
ATOM 1554 C CA . GLU A 1 195 ? -12.680 -0.940 11.905 1.00 92.25 195 GLU A CA 1
ATOM 1555 C C . GLU A 1 195 ? -13.635 0.136 12.415 1.00 92.25 195 GLU A C 1
ATOM 1557 O O . GLU A 1 195 ? -13.915 0.183 13.614 1.00 92.25 195 GLU A O 1
ATOM 1562 N N . GLN A 1 196 ? -14.201 0.950 11.519 1.00 91.81 196 GLN A N 1
ATOM 1563 C CA . GLN A 1 196 ? -15.225 1.927 11.892 1.00 91.81 196 GLN A CA 1
ATOM 1564 C C . GLN A 1 196 ? -16.412 1.242 12.580 1.00 91.81 196 GLN A C 1
ATOM 1566 O O . GLN A 1 196 ? -16.780 1.611 13.695 1.00 91.81 196 GLN A O 1
ATOM 1571 N N . LYS A 1 197 ? -16.982 0.204 11.952 1.00 91.75 197 LYS A N 1
ATOM 1572 C CA . LYS A 1 197 ? -18.116 -0.548 12.514 1.00 91.75 197 LYS A CA 1
ATOM 1573 C C . LYS A 1 197 ? -17.779 -1.174 13.865 1.00 91.75 197 LYS A C 1
ATOM 1575 O O . LYS A 1 197 ? -18.594 -1.102 14.782 1.00 91.75 197 LYS A O 1
ATOM 1580 N N . ARG A 1 198 ? -16.581 -1.751 14.006 1.00 88.69 198 ARG A N 1
ATOM 1581 C CA . ARG A 1 198 ? -16.114 -2.343 15.267 1.00 88.69 198 ARG A CA 1
ATOM 1582 C C . ARG A 1 198 ? -16.088 -1.303 16.386 1.00 88.69 198 ARG A C 1
ATOM 1584 O O . ARG A 1 198 ? -16.613 -1.554 17.464 1.00 88.69 198 ARG A O 1
ATOM 1591 N N . VAL A 1 199 ? -15.498 -0.139 16.133 1.00 84.56 199 VAL A N 1
ATOM 1592 C CA . VAL A 1 199 ? -15.327 0.916 17.143 1.00 84.56 199 VAL A CA 1
ATOM 1593 C C . VAL A 1 199 ? -16.659 1.564 17.515 1.00 84.56 199 VAL A C 1
ATOM 1595 O O . VAL A 1 199 ? -16.925 1.761 18.700 1.00 84.56 199 VAL A O 1
ATOM 1598 N N . PHE A 1 200 ? -17.529 1.841 16.541 1.00 85.06 200 PHE A N 1
ATOM 1599 C CA . PHE A 1 200 ? -18.863 2.376 16.826 1.00 85.06 200 PHE A CA 1
ATOM 1600 C C . PHE A 1 200 ? -19.735 1.379 17.593 1.00 85.06 200 PHE A C 1
ATOM 1602 O O . PHE A 1 200 ? -20.362 1.763 18.578 1.00 85.06 200 PHE A O 1
ATOM 1609 N N . GLY A 1 201 ? -19.701 0.093 17.228 1.00 83.56 201 GLY A N 1
ATOM 1610 C CA . GLY A 1 201 ? -20.416 -0.949 17.969 1.00 83.56 201 GLY A CA 1
ATOM 1611 C C . GLY A 1 201 ? -19.962 -1.050 19.428 1.00 83.56 201 GLY A C 1
ATOM 1612 O O . GLY A 1 201 ? -20.782 -1.236 20.324 1.00 83.56 201 GLY A O 1
ATOM 1613 N N . LEU A 1 202 ? -18.668 -0.847 19.698 1.00 78.19 202 LEU A N 1
ATOM 1614 C CA . LEU A 1 202 ? -18.155 -0.773 21.066 1.00 78.19 202 LEU A CA 1
ATOM 1615 C C . LEU A 1 202 ? -18.748 0.420 21.829 1.00 78.19 202 LEU A C 1
ATOM 1617 O O . LEU A 1 202 ? -19.190 0.258 22.966 1.00 78.19 202 LEU A O 1
ATOM 1621 N N . LEU A 1 203 ? -18.787 1.608 21.221 1.00 77.50 203 LEU A N 1
ATOM 1622 C CA . LEU A 1 203 ? -19.359 2.801 21.853 1.00 77.50 203 LEU A CA 1
ATOM 1623 C C . LEU A 1 203 ? -20.850 2.639 22.179 1.00 77.50 203 LEU A C 1
ATOM 1625 O O . LEU A 1 203 ? -21.275 3.032 23.265 1.00 77.50 203 LEU A O 1
ATOM 1629 N N . GLU A 1 204 ? -21.627 2.029 21.282 1.00 80.94 204 GLU A N 1
ATOM 1630 C CA . GLU A 1 204 ? -23.045 1.738 21.522 1.00 80.94 204 GLU A CA 1
ATOM 1631 C C . GLU A 1 204 ? -23.252 0.779 22.699 1.00 80.94 204 GLU A C 1
ATOM 1633 O O . GLU A 1 204 ? -24.130 1.009 23.533 1.00 80.94 204 GLU A O 1
ATOM 1638 N N . LEU A 1 205 ? -22.434 -0.276 22.800 1.00 73.81 205 LEU A N 1
ATOM 1639 C CA . LEU A 1 205 ? -22.483 -1.214 23.927 1.00 73.81 205 LEU A CA 1
ATOM 1640 C C . LEU A 1 205 ? -22.193 -0.513 25.258 1.00 73.81 205 LEU A C 1
ATOM 1642 O O . LEU A 1 205 ? -22.886 -0.770 26.238 1.00 73.81 205 LEU A O 1
ATOM 1646 N N . LYS A 1 206 ? -21.220 0.407 25.284 1.00 71.19 206 LYS A N 1
ATOM 1647 C CA . LYS A 1 206 ? -20.906 1.210 26.474 1.00 71.19 206 LYS A CA 1
ATOM 1648 C C . LYS A 1 206 ? -22.062 2.138 26.855 1.00 71.19 206 LYS A C 1
ATOM 1650 O O . LYS A 1 206 ? -22.371 2.259 28.032 1.00 71.19 206 LYS A O 1
ATOM 1655 N N . GLY A 1 207 ? -22.705 2.780 25.877 1.00 71.62 207 GLY A N 1
ATOM 1656 C CA . GLY A 1 207 ? -23.834 3.686 26.117 1.00 71.62 207 GLY A CA 1
ATOM 1657 C C . GLY A 1 207 ? -25.099 2.991 26.634 1.00 71.62 207 GLY A C 1
ATOM 1658 O O . GLY A 1 207 ? -25.875 3.615 27.342 1.00 71.62 207 GLY A O 1
ATOM 1659 N N . LYS A 1 208 ? -25.292 1.705 26.316 1.00 64.19 208 LYS A N 1
ATOM 1660 C CA . LYS A 1 208 ? -26.392 0.871 26.838 1.00 64.19 208 LYS A CA 1
ATOM 1661 C C . LYS A 1 208 ? -26.114 0.268 28.223 1.00 64.19 208 LYS A C 1
ATOM 1663 O O . LYS A 1 208 ? -27.009 -0.349 28.790 1.00 64.19 208 LYS A O 1
ATOM 1668 N N . ALA A 1 209 ? -24.882 0.375 28.723 1.00 56.59 209 ALA A N 1
ATOM 1669 C CA . ALA A 1 209 ? -24.450 -0.202 29.998 1.00 56.59 209 ALA A CA 1
ATOM 1670 C C . ALA A 1 209 ? -24.507 0.791 31.180 1.00 56.59 209 ALA A C 1
ATOM 1672 O O . ALA A 1 209 ? -24.127 0.418 32.289 1.00 56.59 209 ALA A O 1
ATOM 1673 N N . ILE A 1 210 ? -24.959 2.028 30.942 1.00 47.44 210 ILE A N 1
ATOM 1674 C CA . ILE A 1 210 ? -25.161 3.102 31.934 1.00 47.44 210 ILE A CA 1
ATOM 1675 C C . ILE A 1 210 ? -26.660 3.229 32.204 1.00 47.44 210 ILE A C 1
ATOM 1677 O O . ILE A 1 210 ? -27.024 3.402 33.387 1.00 47.44 210 ILE A O 1
#

Organism: NCBI:txid160324